Protein AF-A0AAD5BM39-F1 (afdb_monomer_lite)

InterPro domains:
  IPR010935 SMCs flexible hinge [PF06470] (110-222)
 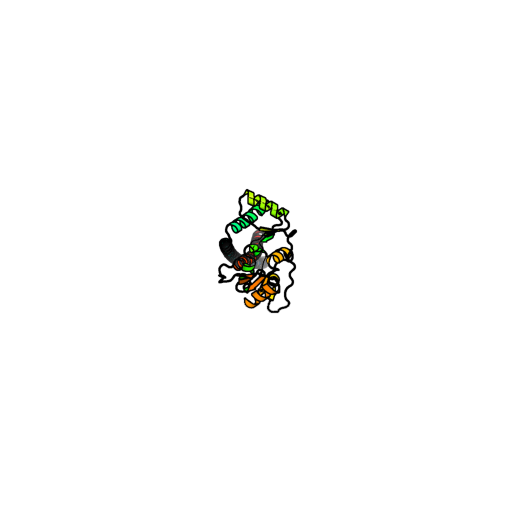 IPR010935 SMCs flexible hinge [SM00968] (110-222)
  IPR036277 SMCs flexible hinge superfamily [SSF75553] (64-262)

pLDDT: mean 92.66, std 7.41, range [40.31, 98.5]

Structure (mmCIF, N/CA/C/O backbone):
data_AF-A0AAD5BM39-F1
#
_entry.id   AF-A0AAD5BM39-F1
#
loop_
_atom_site.group_PDB
_atom_site.id
_atom_site.type_symbol
_atom_site.label_atom_id
_atom_site.label_alt_id
_atom_site.label_comp_id
_atom_site.label_asym_id
_atom_site.label_entity_id
_atom_site.label_seq_id
_atom_site.pdbx_PDB_ins_code
_atom_site.Cartn_x
_atom_site.Cartn_y
_atom_site.Cartn_z
_atom_site.occupancy
_atom_site.B_iso_or_equiv
_atom_site.auth_seq_id
_atom_site.auth_comp_id
_atom_site.auth_asym_id
_atom_site.auth_atom_id
_atom_site.pdbx_PDB_model_num
ATOM 1 N N . GLU A 1 1 ? -77.382 6.878 88.833 1.00 59.16 1 GLU A N 1
ATOM 2 C CA . GLU A 1 1 ? -77.527 6.269 87.490 1.00 59.16 1 GLU A CA 1
ATOM 3 C C . GLU A 1 1 ? -77.348 7.248 86.331 1.00 59.16 1 GLU A C 1
ATOM 5 O O . GLU A 1 1 ? -76.512 6.968 85.487 1.00 59.16 1 GLU A O 1
ATOM 10 N N . ASN A 1 2 ? -78.051 8.389 86.273 1.00 62.41 2 ASN A N 1
ATOM 11 C CA . ASN A 1 2 ? -77.965 9.295 85.107 1.00 62.41 2 ASN A CA 1
ATOM 12 C C . ASN A 1 2 ? -76.583 9.945 84.879 1.00 62.41 2 ASN A C 1
ATOM 14 O O . ASN A 1 2 ? -76.163 10.045 83.735 1.00 62.41 2 ASN A O 1
ATOM 18 N N . LEU A 1 3 ? -75.849 10.314 85.937 1.00 68.12 3 LEU A N 1
ATOM 19 C CA . LEU A 1 3 ? -74.481 10.857 85.825 1.00 68.12 3 LEU A CA 1
ATOM 20 C C . LEU A 1 3 ? -73.479 9.835 85.260 1.00 68.12 3 LEU A C 1
ATOM 22 O O . LEU A 1 3 ? -72.697 10.168 84.380 1.00 68.12 3 LEU A O 1
ATOM 26 N N . LEU A 1 4 ? -73.561 8.578 85.707 1.00 71.50 4 LEU A N 1
ATOM 27 C CA . LEU A 1 4 ? -72.700 7.491 85.223 1.00 71.50 4 LEU A CA 1
ATOM 28 C C . LEU A 1 4 ? -72.992 7.135 83.756 1.00 71.50 4 LEU A C 1
ATOM 30 O O . LEU A 1 4 ? -72.072 6.833 83.007 1.00 71.50 4 LEU A O 1
ATOM 34 N N . LYS A 1 5 ? -74.259 7.204 83.319 1.00 74.69 5 LYS A N 1
ATOM 35 C CA . LYS A 1 5 ? -74.630 7.007 81.905 1.00 74.69 5 LYS A CA 1
ATOM 36 C C . LYS A 1 5 ? -74.090 8.114 80.994 1.00 74.69 5 LYS A C 1
ATOM 38 O O . LYS A 1 5 ? -73.671 7.818 79.881 1.00 74.69 5 LYS A O 1
ATOM 43 N N . ASP A 1 6 ? -74.081 9.362 81.457 1.00 78.38 6 ASP A N 1
ATOM 44 C CA . ASP A 1 6 ? -73.560 10.498 80.682 1.00 78.38 6 ASP A CA 1
ATOM 45 C C . ASP A 1 6 ? -72.022 10.462 80.569 1.00 78.38 6 ASP A C 1
ATOM 47 O O . ASP A 1 6 ? -71.449 10.797 79.531 1.00 78.38 6 ASP A O 1
ATOM 51 N N . GLU A 1 7 ? -71.349 9.972 81.612 1.00 79.75 7 GLU A N 1
ATOM 52 C CA . GLU A 1 7 ? -69.897 9.762 81.648 1.00 79.75 7 GLU A CA 1
ATOM 53 C C . GLU A 1 7 ? -69.459 8.602 80.736 1.00 79.75 7 GLU A C 1
ATOM 55 O O . GLU A 1 7 ? -68.520 8.757 79.953 1.00 79.75 7 GLU A O 1
ATOM 60 N N . ILE A 1 8 ? -70.206 7.490 80.730 1.00 80.69 8 ILE A N 1
ATOM 61 C CA . ILE A 1 8 ? -70.033 6.398 79.754 1.00 80.69 8 ILE A CA 1
ATOM 62 C C . ILE A 1 8 ? -70.253 6.916 78.324 1.00 80.69 8 ILE A C 1
ATOM 64 O O . ILE A 1 8 ? -69.424 6.669 77.454 1.00 80.69 8 ILE A O 1
ATOM 68 N N . GLY A 1 9 ? -71.296 7.718 78.084 1.00 83.31 9 GLY A N 1
ATOM 69 C CA . GLY A 1 9 ? -71.559 8.305 76.765 1.00 83.31 9 GLY A CA 1
ATOM 70 C C . GLY A 1 9 ? -70.519 9.343 76.309 1.00 83.31 9 GLY A C 1
ATOM 71 O O . GLY A 1 9 ? -70.388 9.606 75.111 1.00 83.31 9 GLY A O 1
ATOM 72 N N . LYS A 1 10 ? -69.766 9.971 77.223 1.00 82.62 10 LYS A N 1
ATOM 73 C CA . LYS A 1 10 ? -68.572 10.765 76.873 1.00 82.62 10 LYS A CA 1
ATOM 74 C C . LYS A 1 10 ? -67.403 9.866 76.486 1.00 82.62 10 LYS A C 1
ATOM 76 O O . LYS A 1 10 ? -66.823 10.084 75.429 1.00 82.62 10 LYS A O 1
ATOM 81 N N . LEU A 1 11 ? -67.120 8.834 77.279 1.00 83.94 11 LEU A N 1
ATOM 82 C CA . LEU A 1 11 ? -66.051 7.876 76.988 1.00 83.94 11 LEU A CA 1
ATOM 83 C C . LEU A 1 11 ? -66.277 7.141 75.658 1.00 83.94 11 LEU A C 1
ATOM 85 O O . LEU A 1 11 ? -65.329 6.948 74.909 1.00 83.94 11 LEU A O 1
ATOM 89 N N . GLU A 1 12 ? -67.518 6.790 75.316 1.00 86.31 12 GLU A N 1
ATOM 90 C CA . GLU A 1 12 ? -67.865 6.190 74.019 1.00 86.31 12 GLU A CA 1
ATOM 91 C C . GLU A 1 12 ? -67.626 7.152 72.844 1.00 86.31 12 GLU A C 1
ATOM 93 O O . GLU A 1 12 ? -67.143 6.736 71.789 1.00 86.31 12 GLU A O 1
ATOM 98 N N . ARG A 1 13 ? -67.912 8.450 73.023 1.00 85.19 13 ARG A N 1
ATOM 99 C CA . ARG A 1 13 ? -67.626 9.487 72.017 1.00 85.19 13 ARG A CA 1
ATOM 100 C C . ARG A 1 13 ? -66.127 9.725 71.851 1.00 85.19 13 ARG A C 1
ATOM 102 O O . ARG A 1 13 ? -65.665 9.830 70.717 1.00 85.19 13 ARG A O 1
ATOM 109 N N . ASP A 1 14 ? -65.377 9.757 72.948 1.00 85.62 14 ASP A N 1
ATOM 110 C CA . ASP A 1 14 ? -63.919 9.896 72.924 1.00 85.62 14 ASP A CA 1
ATOM 111 C C . ASP A 1 14 ? -63.256 8.659 72.296 1.00 85.62 14 ASP A C 1
ATOM 113 O O . ASP A 1 14 ? -62.351 8.796 71.471 1.00 85.62 14 ASP A O 1
ATOM 117 N N . LEU A 1 15 ? -63.759 7.455 72.597 1.00 86.44 15 LEU A N 1
ATOM 118 C CA . LEU A 1 15 ? -63.321 6.203 71.976 1.00 86.44 15 LEU A CA 1
ATOM 119 C C . LEU A 1 15 ? -63.598 6.205 70.467 1.00 86.44 15 LEU A C 1
ATOM 121 O O . LEU A 1 15 ? -62.729 5.825 69.683 1.00 86.44 15 LEU A O 1
ATOM 125 N N . ALA A 1 16 ? -64.775 6.668 70.038 1.00 87.75 16 ALA A N 1
ATOM 126 C CA . ALA A 1 16 ? -65.108 6.806 68.622 1.00 87.75 16 ALA A CA 1
ATOM 127 C C . ALA A 1 16 ? -64.198 7.827 67.914 1.00 87.75 16 ALA A C 1
ATOM 129 O O . ALA A 1 16 ? -63.689 7.541 66.830 1.00 87.75 16 ALA A O 1
ATOM 130 N N . ALA A 1 17 ? -63.925 8.975 68.544 1.00 87.06 17 ALA A N 1
ATOM 131 C CA . ALA A 1 17 ? -63.019 9.992 68.010 1.00 87.06 17 ALA A CA 1
ATOM 132 C C . ALA A 1 17 ? -61.569 9.487 67.902 1.00 87.06 17 ALA A C 1
ATOM 134 O O . ALA A 1 17 ? -60.906 9.718 66.890 1.00 87.06 17 ALA A O 1
ATOM 135 N N . GLN A 1 18 ? -61.080 8.752 68.909 1.00 86.44 18 GLN A N 1
ATOM 136 C CA . GLN A 1 18 ? -59.765 8.108 68.862 1.00 86.44 18 GLN A CA 1
ATOM 137 C C . GLN A 1 18 ? -59.699 7.013 67.791 1.00 86.44 18 GLN A C 1
ATOM 139 O O . GLN A 1 18 ? -58.705 6.935 67.073 1.00 86.44 18 GLN A O 1
ATOM 144 N N . THR A 1 19 ? -60.753 6.209 67.633 1.00 89.25 19 THR A N 1
ATOM 145 C CA . THR A 1 19 ? -60.818 5.157 66.603 1.00 89.25 19 THR A CA 1
ATOM 146 C C . THR A 1 19 ? -60.772 5.752 65.193 1.00 89.25 19 THR A C 1
ATOM 148 O O . THR A 1 19 ? -60.081 5.227 64.321 1.00 89.25 19 THR A O 1
ATOM 151 N N . GLU A 1 20 ? -61.450 6.879 64.968 1.00 88.62 20 GLU A N 1
ATOM 152 C CA . GLU A 1 20 ? -61.395 7.589 63.688 1.00 88.62 20 GLU A CA 1
ATOM 153 C C . GLU A 1 20 ? -60.008 8.201 63.435 1.00 88.62 20 GLU A C 1
ATOM 155 O O . GLU A 1 20 ? -59.464 8.086 62.337 1.00 88.62 20 GLU A O 1
ATOM 160 N N . HIS A 1 21 ? -59.369 8.762 64.469 1.00 87.44 21 HIS A N 1
ATOM 161 C CA . HIS A 1 21 ? -57.982 9.228 64.384 1.00 87.44 21 HIS A CA 1
ATOM 162 C C . HIS A 1 21 ? -56.998 8.107 64.023 1.00 87.44 21 HIS A C 1
ATOM 164 O O . HIS A 1 21 ? -56.092 8.335 63.219 1.00 87.44 21 HIS A O 1
ATOM 170 N N . VAL A 1 22 ? -57.168 6.907 64.591 1.00 90.06 22 VAL A N 1
ATOM 171 C CA . VAL A 1 22 ? -56.354 5.729 64.251 1.00 90.06 22 VAL A CA 1
ATOM 172 C C . VAL A 1 22 ? -56.547 5.354 62.782 1.00 90.06 22 VAL A C 1
ATOM 174 O O . VAL A 1 22 ? -55.552 5.233 62.074 1.00 90.06 22 VAL A O 1
ATOM 177 N N . LYS A 1 23 ? -57.789 5.292 62.281 1.00 92.31 23 LYS A N 1
ATOM 178 C CA . LYS A 1 23 ? -58.065 5.002 60.860 1.00 92.31 23 LYS A CA 1
ATOM 179 C C . LYS A 1 23 ? -57.425 6.004 59.899 1.00 92.31 23 LYS A C 1
ATOM 181 O O . LYS A 1 23 ? -56.869 5.605 58.878 1.00 92.31 23 LYS A O 1
ATOM 186 N N . VAL A 1 24 ? -57.487 7.302 60.210 1.00 92.38 24 VAL A N 1
ATOM 187 C CA . VAL A 1 24 ? -56.847 8.341 59.383 1.00 92.38 24 VAL A CA 1
ATOM 188 C C . VAL A 1 24 ? -55.331 8.138 59.349 1.00 92.38 24 VAL A C 1
ATOM 190 O O . VAL A 1 24 ? -54.731 8.179 58.276 1.00 92.38 24 VAL A O 1
ATOM 193 N N . ARG A 1 25 ? -54.706 7.854 60.500 1.00 90.06 25 ARG A N 1
ATOM 194 C CA . ARG A 1 25 ? -53.265 7.564 60.571 1.00 90.06 25 ARG A CA 1
ATOM 195 C C . ARG A 1 25 ? -52.887 6.273 59.842 1.00 90.06 25 ARG A C 1
ATOM 197 O O . ARG A 1 25 ? -51.858 6.253 59.177 1.00 90.06 25 ARG A O 1
ATOM 204 N N . GLU A 1 26 ? -53.704 5.225 59.911 1.00 91.50 26 GLU A N 1
ATOM 205 C CA . GLU A 1 26 ? -53.499 3.981 59.150 1.00 91.50 26 GLU A CA 1
ATOM 206 C C . GLU A 1 26 ? -53.540 4.230 57.632 1.00 91.50 26 GLU A C 1
ATOM 208 O O . GLU A 1 26 ? -52.682 3.739 56.891 1.00 91.50 26 GLU A O 1
ATOM 213 N N . ALA A 1 27 ? -54.486 5.049 57.160 1.00 91.56 27 ALA A N 1
ATOM 214 C CA . ALA A 1 27 ? -54.564 5.450 55.756 1.00 91.56 27 ALA A CA 1
ATOM 215 C C . ALA A 1 27 ? -53.345 6.288 55.317 1.00 91.56 27 ALA A C 1
ATOM 217 O O . ALA A 1 27 ? -52.803 6.060 54.233 1.00 91.56 27 ALA A O 1
ATOM 218 N N . GLU A 1 28 ? -52.869 7.211 56.161 1.00 92.38 28 GLU A N 1
ATOM 219 C CA . GLU A 1 28 ? -51.640 7.983 55.918 1.00 92.38 28 GLU A CA 1
ATOM 220 C C . GLU A 1 28 ? -50.394 7.087 55.852 1.00 92.38 28 GLU A C 1
ATOM 222 O O . GLU A 1 28 ? -49.574 7.248 54.946 1.00 92.38 28 GLU A O 1
ATOM 227 N N . ILE A 1 29 ? -50.259 6.118 56.767 1.00 92.69 29 ILE A N 1
ATOM 228 C CA . ILE A 1 29 ? -49.163 5.135 56.758 1.00 92.69 29 ILE A CA 1
ATOM 229 C C . ILE A 1 29 ? -49.185 4.337 55.452 1.00 92.69 29 ILE A C 1
ATOM 231 O O . ILE A 1 29 ? -48.160 4.245 54.781 1.00 92.69 29 ILE A O 1
ATOM 235 N N . THR A 1 30 ? -50.356 3.850 55.035 1.00 93.56 30 THR A N 1
ATOM 236 C CA . THR A 1 30 ? -50.509 3.091 53.783 1.00 93.56 30 THR A CA 1
ATOM 237 C C . THR A 1 30 ? -50.104 3.929 52.561 1.00 93.56 30 THR A C 1
ATOM 239 O O . THR A 1 30 ? -49.428 3.443 51.649 1.00 93.56 30 THR A O 1
ATOM 242 N N . ALA A 1 31 ? -50.469 5.216 52.536 1.00 92.50 31 ALA A N 1
ATOM 243 C CA . ALA A 1 31 ? -50.081 6.129 51.463 1.00 92.50 31 ALA A CA 1
ATOM 244 C C . ALA A 1 31 ? -48.562 6.392 51.435 1.00 92.50 31 ALA A C 1
ATOM 246 O O . ALA A 1 31 ? -47.949 6.378 50.362 1.00 92.50 31 ALA A O 1
ATOM 247 N N . LEU A 1 32 ? -47.937 6.587 52.601 1.00 92.31 32 LEU A N 1
ATOM 248 C CA . LEU A 1 32 ? -46.486 6.756 52.729 1.00 92.31 32 LEU A CA 1
ATOM 249 C C . LEU A 1 32 ? -45.726 5.485 52.326 1.00 92.31 32 LEU A C 1
ATOM 251 O O . LEU A 1 32 ? -44.710 5.571 51.636 1.00 92.31 32 LEU A O 1
ATOM 255 N N . GLU A 1 33 ? -46.223 4.301 52.683 1.00 93.31 33 GLU A N 1
ATOM 256 C CA . GLU A 1 33 ? -45.646 3.018 52.267 1.00 93.31 33 GLU A CA 1
ATOM 257 C C . GLU A 1 33 ? -45.677 2.844 50.743 1.00 93.31 33 GLU A C 1
ATOM 259 O O . GLU A 1 33 ? -44.676 2.432 50.143 1.00 93.31 33 GLU A O 1
ATOM 264 N N . ALA A 1 34 ? -46.780 3.231 50.092 1.00 92.12 34 ALA A N 1
ATOM 265 C CA . ALA A 1 34 ? -46.885 3.229 48.635 1.00 92.12 34 ALA A CA 1
ATOM 266 C C . ALA A 1 34 ? -45.873 4.191 47.983 1.00 92.12 34 ALA A C 1
ATOM 268 O O . ALA A 1 34 ? -45.212 3.825 47.005 1.00 92.12 34 ALA A O 1
ATOM 269 N N . GLN A 1 35 ? -45.684 5.389 48.549 1.00 93.12 35 GLN A N 1
ATOM 270 C CA . GLN A 1 35 ? -44.665 6.335 48.082 1.00 93.12 35 GLN A CA 1
ATOM 271 C C . GLN A 1 35 ? -43.244 5.782 48.257 1.00 93.12 35 GLN A C 1
ATOM 273 O O . GLN A 1 35 ? -42.457 5.813 47.310 1.00 93.12 35 GLN A O 1
ATOM 278 N N . ILE A 1 36 ? -42.915 5.221 49.426 1.00 92.88 36 ILE A N 1
ATOM 279 C CA . ILE A 1 36 ? -41.610 4.594 49.697 1.00 92.88 36 ILE A CA 1
ATOM 280 C C . ILE A 1 36 ? -41.345 3.455 48.708 1.00 92.88 36 ILE A C 1
ATOM 282 O O . ILE A 1 36 ? -40.235 3.341 48.180 1.00 92.88 36 ILE A O 1
ATOM 286 N N . SER A 1 37 ? -42.353 2.628 48.423 1.00 93.50 37 SER A N 1
ATOM 287 C CA . SER A 1 37 ? -42.267 1.567 47.416 1.00 93.50 37 SER A CA 1
ATOM 288 C C . SER A 1 37 ? -41.973 2.132 46.020 1.00 93.50 37 SER A C 1
ATOM 290 O O . SER A 1 37 ? -41.038 1.682 45.352 1.00 93.50 37 SER A O 1
ATOM 292 N N . GLY A 1 38 ? -42.684 3.191 45.614 1.00 92.44 38 GLY A N 1
ATOM 293 C CA . GLY A 1 38 ? -42.442 3.902 44.357 1.00 92.44 38 GLY A CA 1
ATOM 294 C C . GLY A 1 38 ? -41.014 4.445 44.236 1.00 92.44 38 GLY A C 1
ATOM 295 O O . GLY A 1 38 ? -40.329 4.176 43.244 1.00 92.44 38 GLY A O 1
ATOM 296 N N . TYR A 1 39 ? -40.520 5.135 45.268 1.00 92.50 39 TYR A N 1
ATOM 297 C CA . TYR A 1 39 ? -39.144 5.641 45.305 1.00 92.50 39 TYR A CA 1
ATOM 298 C C . TYR A 1 39 ? -38.104 4.514 45.261 1.00 92.50 39 TYR A C 1
ATOM 300 O O . TYR A 1 39 ? -37.113 4.628 44.538 1.00 92.50 39 TYR A O 1
ATOM 308 N N . ARG A 1 40 ? -38.335 3.396 45.966 1.00 93.88 40 ARG A N 1
ATOM 309 C CA . ARG A 1 40 ? -37.456 2.213 45.921 1.00 93.88 40 ARG A CA 1
ATOM 310 C C . ARG A 1 40 ? -37.383 1.603 44.521 1.00 93.88 40 ARG A C 1
ATOM 312 O O . ARG A 1 40 ? -36.289 1.265 44.070 1.00 93.88 40 ARG A O 1
ATOM 319 N N . MET A 1 41 ? -38.508 1.490 43.813 1.00 92.19 41 MET A N 1
ATOM 320 C CA . MET A 1 41 ? -38.519 1.006 42.426 1.00 92.19 41 MET A CA 1
ATOM 321 C C . MET A 1 41 ? -37.760 1.949 41.488 1.00 92.19 41 MET A C 1
ATOM 323 O O . MET A 1 41 ? -36.940 1.490 40.692 1.00 92.19 41 MET A O 1
ATOM 327 N N . GLY A 1 42 ? -37.985 3.263 41.608 1.00 91.94 42 GLY A N 1
ATOM 328 C CA . GLY A 1 42 ? -37.255 4.272 40.838 1.00 91.94 42 GLY A CA 1
ATOM 329 C C . GLY A 1 42 ? -35.746 4.183 41.069 1.00 91.94 42 GLY A C 1
ATOM 330 O O . GLY A 1 42 ? -34.976 4.093 40.112 1.00 91.94 42 GLY A O 1
ATOM 331 N N . PHE A 1 43 ? -35.325 4.106 42.333 1.00 91.62 43 PHE A N 1
ATOM 332 C CA . PHE A 1 43 ? -33.924 3.938 42.715 1.00 91.62 43 PHE A CA 1
ATOM 333 C C . PHE A 1 43 ? -33.309 2.663 42.124 1.00 91.62 43 PHE A C 1
ATOM 335 O O . PHE A 1 43 ? -32.244 2.722 41.510 1.00 91.62 43 PHE A O 1
ATOM 342 N N . ASN A 1 44 ? -33.992 1.520 42.240 1.00 92.69 44 ASN A N 1
ATOM 343 C CA . ASN A 1 44 ? -33.515 0.256 41.677 1.00 92.69 44 ASN A CA 1
ATOM 344 C C . ASN A 1 44 ? -33.383 0.315 40.148 1.00 92.69 44 ASN A C 1
ATOM 346 O O . ASN A 1 44 ? -32.415 -0.213 39.602 1.00 92.69 44 ASN A O 1
ATOM 350 N N . ARG A 1 45 ? -34.294 1.011 39.456 1.00 92.00 45 ARG A N 1
ATOM 351 C CA . ARG A 1 45 ? -34.208 1.234 38.005 1.00 92.00 45 ARG A CA 1
ATOM 352 C C . ARG A 1 45 ? -32.989 2.077 37.626 1.00 92.00 45 ARG A C 1
ATOM 354 O O . ARG A 1 45 ? -32.259 1.711 36.708 1.00 92.00 45 ARG A O 1
ATOM 361 N N . HIS A 1 46 ? -32.739 3.177 38.339 1.00 89.94 46 HIS A N 1
ATOM 362 C CA . HIS A 1 46 ? -31.553 4.010 38.106 1.00 89.94 46 HIS A CA 1
ATOM 363 C C . HIS A 1 46 ? -30.253 3.260 38.425 1.00 89.94 46 HIS A C 1
ATOM 365 O O . HIS A 1 46 ? -29.290 3.361 37.666 1.00 89.94 46 HIS A O 1
ATOM 371 N N . LYS A 1 47 ? -30.239 2.448 39.491 1.00 92.44 47 LYS A N 1
ATOM 372 C CA . LYS A 1 47 ? -29.110 1.580 39.847 1.00 92.44 47 LYS A CA 1
ATOM 373 C C . LYS A 1 47 ? -28.802 0.571 38.737 1.00 92.44 47 LYS A C 1
ATOM 375 O O . LYS A 1 47 ? -27.661 0.503 38.295 1.00 92.44 47 LYS A O 1
ATOM 380 N N . ALA A 1 48 ? -29.815 -0.142 38.242 1.00 92.56 48 ALA A N 1
ATOM 381 C CA . ALA A 1 48 ? -29.650 -1.092 37.144 1.00 92.56 48 ALA A CA 1
ATOM 382 C C . ALA A 1 48 ? -29.131 -0.407 35.870 1.00 92.56 48 ALA A C 1
ATOM 384 O O . ALA A 1 48 ? -28.210 -0.913 35.231 1.00 92.56 48 ALA A O 1
ATOM 385 N N . LYS A 1 49 ? -29.656 0.783 35.532 1.00 90.06 49 LYS A N 1
ATOM 386 C CA . LYS A 1 49 ? -29.193 1.520 34.349 1.00 90.06 49 LYS A CA 1
ATOM 387 C C . LYS A 1 49 ? -27.743 1.989 34.475 1.00 90.06 49 LYS A C 1
ATOM 389 O O . LYS A 1 49 ? -26.996 1.943 33.501 1.00 90.06 49 LYS A O 1
ATOM 394 N N . ARG A 1 50 ? -27.338 2.433 35.667 1.00 89.81 50 ARG A N 1
ATOM 395 C CA . ARG A 1 50 ? -25.945 2.789 35.961 1.00 89.81 50 ARG A CA 1
ATOM 396 C C . ARG A 1 50 ? -25.023 1.587 35.772 1.00 89.81 50 ARG A C 1
ATOM 398 O O . ARG A 1 50 ? -23.975 1.748 35.157 1.00 89.81 50 ARG A O 1
ATOM 405 N N . ASP A 1 51 ? -25.402 0.423 36.291 1.00 91.62 51 ASP A N 1
ATOM 406 C CA . ASP A 1 51 ? -24.578 -0.788 36.212 1.00 91.62 51 ASP A CA 1
ATOM 407 C C . ASP A 1 51 ? -24.422 -1.250 34.750 1.00 91.62 51 ASP A C 1
ATOM 409 O O . ASP A 1 51 ? -23.304 -1.476 34.295 1.00 91.62 51 ASP A O 1
ATOM 413 N N . GLU A 1 52 ? -25.501 -1.221 33.960 1.00 92.00 52 GLU A N 1
ATOM 414 C CA . GLU A 1 52 ? -25.466 -1.492 32.513 1.00 92.00 52 GLU A CA 1
ATOM 415 C C . GLU A 1 52 ? -24.524 -0.533 31.758 1.00 92.00 52 GLU A C 1
ATOM 417 O O . GLU A 1 52 ? -23.686 -0.959 30.960 1.00 92.00 52 GLU A O 1
ATOM 422 N N . LEU A 1 53 ? -24.630 0.778 32.014 1.00 90.25 53 LEU A N 1
ATOM 423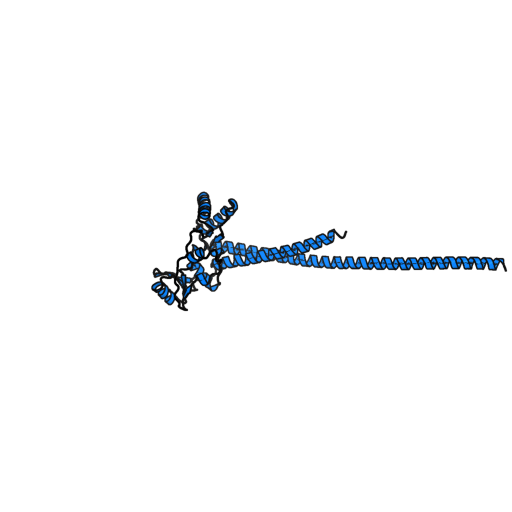 C CA . LEU A 1 53 ? -23.757 1.778 31.390 1.00 90.25 53 LEU A CA 1
ATOM 424 C C . LEU A 1 53 ? -22.298 1.617 31.829 1.00 90.25 53 LEU A C 1
ATOM 426 O O . LEU A 1 53 ? -21.386 1.835 31.030 1.00 90.25 53 LEU A O 1
ATOM 430 N N . HIS A 1 54 ? -22.071 1.230 33.084 1.00 90.81 54 HIS A N 1
ATOM 431 C CA . HIS A 1 54 ? -20.742 0.973 33.618 1.00 90.81 54 HIS A CA 1
ATOM 432 C C . HIS A 1 54 ? -20.083 -0.228 32.927 1.00 90.81 54 HIS A C 1
ATOM 434 O O . HIS A 1 54 ? -18.923 -0.136 32.515 1.00 90.81 54 HIS A O 1
ATOM 440 N N . ASP A 1 55 ? -20.825 -1.319 32.747 1.00 92.69 55 ASP A N 1
ATOM 441 C CA . ASP A 1 55 ? -20.344 -2.517 32.060 1.00 92.69 55 ASP A CA 1
ATOM 442 C C . ASP A 1 55 ? -20.096 -2.249 30.575 1.00 92.69 55 ASP A C 1
ATOM 444 O O . ASP A 1 55 ? -19.032 -2.599 30.055 1.00 92.69 55 ASP A O 1
ATOM 448 N N . LYS A 1 56 ? -21.006 -1.522 29.907 1.00 92.38 56 LYS A N 1
ATOM 449 C CA . LYS A 1 56 ? -20.805 -1.100 28.514 1.00 92.38 56 LYS A CA 1
ATOM 450 C C . LYS A 1 56 ? -19.549 -0.238 28.369 1.00 92.38 56 LYS A C 1
ATOM 452 O O . LYS A 1 56 ? -18.733 -0.485 27.482 1.00 92.38 56 LYS A O 1
ATOM 457 N N . ARG A 1 57 ? -19.347 0.736 29.264 1.00 92.38 57 ARG A N 1
ATOM 458 C CA . ARG A 1 57 ? -18.141 1.578 29.285 1.00 92.38 57 ARG A CA 1
ATOM 459 C C . ARG A 1 57 ? -16.875 0.740 29.450 1.00 92.38 57 ARG A C 1
ATOM 461 O O . ARG A 1 57 ? -15.905 0.967 28.737 1.00 92.38 57 ARG A O 1
ATOM 468 N N . LYS A 1 58 ? -16.881 -0.225 30.374 1.00 94.25 58 LYS A N 1
ATOM 469 C CA . LYS A 1 58 ? -15.734 -1.111 30.610 1.00 94.25 58 LYS A CA 1
ATOM 470 C C . LYS A 1 58 ? -15.402 -1.943 29.369 1.00 94.25 58 LYS A C 1
ATOM 472 O O . L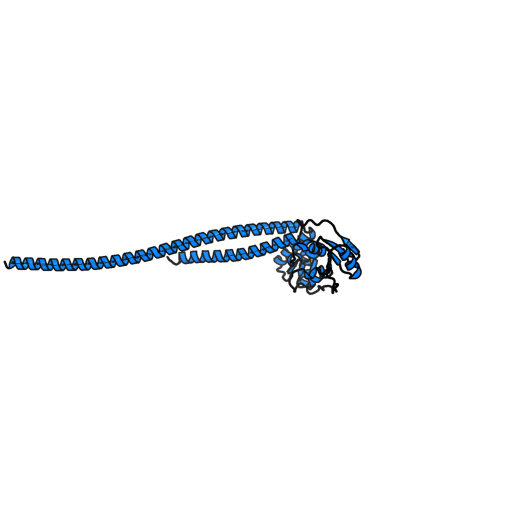YS A 1 58 ? -14.231 -2.044 29.018 1.00 94.25 58 LYS A O 1
ATOM 477 N N . SER A 1 59 ? -16.415 -2.493 28.699 1.00 94.38 59 SER A N 1
ATOM 478 C CA . SER A 1 59 ? -16.232 -3.250 27.456 1.00 94.38 59 SER A CA 1
ATOM 479 C C . SER A 1 59 ? -15.630 -2.385 26.350 1.00 94.38 59 SER A C 1
ATOM 481 O O . SER A 1 59 ? -14.636 -2.775 25.748 1.00 94.38 59 SER A O 1
ATOM 483 N N . LEU A 1 60 ? -16.193 -1.195 26.115 1.00 94.25 60 LEU A N 1
ATOM 484 C CA . LEU A 1 60 ? -15.710 -0.279 25.080 1.00 94.25 60 LEU A CA 1
ATOM 485 C C . LEU A 1 60 ? -14.273 0.185 25.3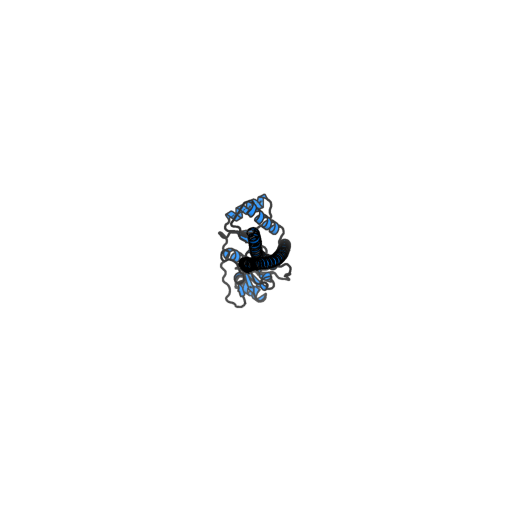40 1.00 94.25 60 LEU A C 1
ATOM 487 O O . LEU A 1 60 ? -13.500 0.307 24.399 1.00 94.25 60 LEU A O 1
ATOM 491 N N . TRP A 1 61 ? -13.896 0.405 26.601 1.00 93.75 61 TRP A N 1
ATOM 492 C CA . TRP A 1 61 ? -12.522 0.767 26.956 1.00 93.75 61 TRP A CA 1
ATOM 493 C C . TRP A 1 61 ? -11.530 -0.376 26.689 1.00 93.75 61 TRP A C 1
ATOM 495 O O . TRP A 1 61 ? -10.413 -0.135 26.235 1.00 93.75 61 TRP A O 1
ATOM 505 N N . GLY A 1 62 ? -11.955 -1.628 26.905 1.00 95.31 62 GLY A N 1
ATOM 506 C CA . GLY A 1 62 ? -11.193 -2.812 26.499 1.00 95.31 62 GLY A CA 1
ATOM 507 C C . GLY A 1 62 ? -10.964 -2.850 24.987 1.00 95.31 62 GLY A C 1
ATOM 508 O O . GLY A 1 62 ? -9.820 -2.906 24.542 1.00 95.31 62 GLY A O 1
ATOM 509 N N . THR A 1 63 ? -12.035 -2.705 24.202 1.00 95.19 63 THR A N 1
ATOM 510 C CA . THR A 1 63 ? -11.958 -2.651 22.733 1.00 95.19 63 THR A CA 1
ATOM 511 C C . THR A 1 63 ? -11.099 -1.484 22.240 1.00 95.19 63 THR A C 1
ATOM 513 O O . THR A 1 63 ? -10.296 -1.654 21.326 1.00 95.19 63 THR A O 1
ATOM 516 N N . GLU A 1 64 ? -11.206 -0.303 22.857 1.00 95.19 64 GLU A N 1
ATOM 517 C CA . GLU A 1 64 ? -10.361 0.852 22.536 1.00 95.19 64 GLU A CA 1
ATOM 518 C C . GLU A 1 64 ? -8.873 0.523 22.738 1.00 95.19 64 GLU A C 1
ATOM 520 O O . GLU A 1 64 ? -8.036 0.843 21.890 1.00 95.19 64 GLU A O 1
ATOM 525 N N . SER A 1 65 ? -8.529 -0.126 23.852 1.00 96.38 65 SER A N 1
ATOM 526 C CA . SER A 1 65 ? -7.152 -0.517 24.157 1.00 96.38 65 SER A CA 1
ATOM 527 C C . SER A 1 65 ? -6.611 -1.540 23.151 1.00 96.38 65 SER A C 1
ATOM 529 O O . SER A 1 65 ? -5.497 -1.369 22.651 1.00 96.38 65 SER A O 1
ATOM 531 N N . GLU A 1 66 ? -7.411 -2.547 22.799 1.00 96.50 66 GLU A N 1
ATOM 532 C CA . GLU A 1 66 ? -7.062 -3.570 21.806 1.00 96.50 66 GLU A CA 1
ATOM 533 C C . GLU A 1 66 ? -6.847 -2.971 20.410 1.00 96.50 66 GLU A C 1
ATOM 535 O O . GLU A 1 66 ? -5.836 -3.250 19.761 1.00 96.50 66 GLU A O 1
ATOM 540 N N . LEU A 1 67 ? -7.756 -2.099 19.962 1.00 96.56 67 LEU A N 1
ATOM 541 C CA . LEU A 1 67 ? -7.637 -1.418 18.672 1.00 96.56 67 LEU A CA 1
ATOM 542 C C . LEU A 1 67 ? -6.391 -0.533 18.612 1.00 96.56 67 LEU A C 1
ATOM 544 O O . LEU A 1 67 ? -5.671 -0.575 17.615 1.00 96.56 67 LEU A O 1
ATOM 548 N N . ASN A 1 68 ? -6.095 0.224 19.674 1.00 96.69 68 ASN A N 1
ATOM 549 C CA . ASN A 1 68 ? -4.873 1.030 19.734 1.00 96.69 68 ASN A CA 1
ATOM 550 C C . ASN A 1 68 ? -3.613 0.159 19.661 1.00 96.69 68 ASN A C 1
ATOM 552 O O . ASN A 1 68 ? -2.702 0.474 18.897 1.00 96.69 68 ASN A O 1
ATOM 556 N N . ALA A 1 69 ? -3.559 -0.945 20.413 1.00 97.44 69 ALA A N 1
ATOM 557 C CA . ALA A 1 69 ? -2.415 -1.855 20.383 1.00 97.44 69 ALA A CA 1
ATOM 558 C C . ALA A 1 69 ? -2.190 -2.443 18.979 1.00 97.44 69 ALA A C 1
ATOM 560 O O . ALA A 1 69 ? -1.056 -2.513 18.501 1.00 97.44 69 ALA A O 1
ATOM 561 N N . GLU A 1 70 ? -3.270 -2.813 18.293 1.00 96.81 70 GLU A N 1
ATOM 562 C CA . GLU A 1 70 ? -3.212 -3.355 16.939 1.00 96.81 70 GLU A CA 1
ATOM 563 C C . GLU A 1 70 ? -2.801 -2.302 15.897 1.00 96.81 70 GLU A C 1
ATOM 565 O O . GLU A 1 70 ? -1.992 -2.592 15.015 1.00 96.81 70 GLU A O 1
ATOM 570 N N . ILE A 1 71 ? -3.298 -1.066 16.010 1.00 97.44 71 ILE A N 1
ATOM 571 C CA . ILE A 1 71 ? -2.882 0.051 15.148 1.00 97.44 71 ILE A CA 1
ATOM 572 C C . ILE A 1 71 ? -1.380 0.310 15.296 1.00 97.44 71 ILE A C 1
ATOM 574 O O . ILE A 1 71 ? -0.678 0.424 14.290 1.00 97.44 71 ILE A O 1
ATOM 578 N N . GLU A 1 72 ? -0.862 0.363 16.524 1.00 97.44 72 GLU A N 1
ATOM 579 C CA . GLU A 1 72 ? 0.568 0.585 16.762 1.00 97.44 72 GLU A CA 1
ATOM 580 C C . GLU A 1 72 ? 1.428 -0.577 16.243 1.00 97.44 72 GLU A C 1
ATOM 582 O O . GLU A 1 72 ? 2.489 -0.349 15.651 1.00 97.44 72 GLU A O 1
ATOM 587 N N . ARG A 1 73 ? 0.945 -1.822 16.358 1.00 97.75 73 ARG A N 1
ATOM 588 C CA . ARG A 1 73 ? 1.594 -2.993 15.748 1.00 97.75 73 ARG A CA 1
ATOM 589 C C . ARG A 1 73 ? 1.687 -2.856 14.228 1.00 97.75 73 ARG A C 1
ATOM 591 O O . ARG A 1 73 ? 2.772 -3.011 13.665 1.00 97.75 73 ARG A O 1
ATOM 598 N N . LEU A 1 74 ? 0.577 -2.530 13.565 1.00 97.62 74 LEU A N 1
ATOM 599 C CA . LEU A 1 74 ? 0.537 -2.359 12.110 1.00 97.62 74 LEU A CA 1
ATOM 600 C C . LEU A 1 74 ? 1.418 -1.189 11.651 1.00 97.62 74 LEU A C 1
ATOM 602 O O . LEU A 1 74 ? 2.150 -1.328 10.669 1.00 97.62 74 LEU A O 1
ATOM 606 N N . LYS A 1 75 ? 1.419 -0.062 12.378 1.00 97.56 75 LYS A N 1
ATOM 607 C CA . LYS A 1 75 ? 2.308 1.082 12.106 1.00 97.56 75 LYS A CA 1
ATOM 608 C C . LYS A 1 75 ? 3.779 0.682 12.187 1.00 97.56 75 LYS A C 1
ATOM 610 O O . LYS A 1 75 ? 4.562 1.039 11.306 1.00 97.56 75 LYS A O 1
ATOM 615 N N . ALA A 1 76 ? 4.163 -0.101 13.194 1.00 97.56 76 ALA A N 1
ATOM 616 C CA . ALA A 1 76 ? 5.528 -0.607 13.314 1.00 97.56 76 ALA A CA 1
ATOM 617 C C . ALA A 1 76 ? 5.917 -1.523 12.137 1.00 97.56 76 ALA A C 1
ATOM 619 O O . ALA A 1 76 ? 7.042 -1.441 11.632 1.00 97.56 76 ALA A O 1
ATOM 620 N N . GLU A 1 77 ? 4.995 -2.366 11.663 1.00 96.62 77 GLU A N 1
ATOM 621 C CA . GLU A 1 77 ? 5.207 -3.208 10.481 1.00 96.62 77 GLU A CA 1
ATOM 622 C C . GLU A 1 77 ? 5.359 -2.388 9.192 1.00 96.62 77 GLU A C 1
ATOM 624 O O . GLU A 1 77 ? 6.260 -2.681 8.401 1.00 96.62 77 GLU A O 1
ATOM 629 N N . VAL A 1 78 ? 4.555 -1.332 9.004 1.00 97.06 78 VAL A N 1
ATOM 630 C CA . VAL A 1 78 ? 4.693 -0.395 7.873 1.00 97.06 78 VAL A CA 1
ATOM 631 C C . VAL A 1 78 ? 6.076 0.246 7.881 1.00 97.06 78 VAL A C 1
ATOM 633 O O . VAL A 1 78 ? 6.809 0.118 6.903 1.00 97.06 78 VAL A O 1
ATOM 636 N N . VAL A 1 79 ? 6.493 0.832 9.008 1.00 96.50 79 VAL A N 1
ATOM 637 C CA . VAL A 1 79 ? 7.814 1.474 9.135 1.00 96.50 79 VAL A CA 1
ATOM 638 C C . VAL A 1 79 ? 8.949 0.483 8.851 1.00 96.50 79 VAL A C 1
ATOM 640 O O . VAL A 1 79 ? 9.966 0.832 8.245 1.00 96.50 79 VAL A O 1
ATOM 643 N N . LYS A 1 80 ? 8.805 -0.777 9.278 1.00 95.94 80 LYS A N 1
ATOM 644 C CA . LYS A 1 80 ? 9.781 -1.835 8.989 1.00 95.94 80 LYS A CA 1
ATOM 645 C C . LYS A 1 80 ? 9.839 -2.158 7.493 1.00 95.94 80 LYS A C 1
ATOM 647 O O . LYS A 1 80 ? 10.939 -2.295 6.953 1.00 95.94 80 LYS A O 1
ATOM 652 N N . ALA A 1 81 ? 8.688 -2.282 6.834 1.00 95.44 81 ALA A N 1
ATOM 653 C CA . ALA A 1 81 ? 8.602 -2.568 5.406 1.00 95.44 81 ALA A CA 1
ATOM 654 C C . ALA A 1 81 ? 9.125 -1.399 4.551 1.00 95.44 81 ALA A C 1
ATOM 656 O O . ALA A 1 81 ? 9.890 -1.635 3.617 1.00 95.44 81 ALA A O 1
ATOM 657 N N . GLU A 1 82 ? 8.817 -0.152 4.920 1.00 93.94 82 GLU A N 1
ATOM 658 C CA . GLU A 1 82 ? 9.352 1.063 4.286 1.00 93.94 82 GLU A CA 1
ATOM 659 C C . GLU A 1 82 ? 10.876 1.112 4.375 1.00 93.94 82 GLU A C 1
ATOM 661 O O . GLU A 1 82 ? 11.557 1.267 3.362 1.00 93.94 82 GLU A O 1
ATOM 666 N N . LYS A 1 83 ? 11.439 0.878 5.570 1.00 93.69 83 LYS A N 1
ATOM 667 C CA . LYS A 1 83 ? 12.896 0.802 5.744 1.00 93.69 83 LYS A CA 1
ATOM 668 C C . LYS A 1 83 ? 13.506 -0.291 4.874 1.00 93.69 83 LYS A C 1
ATOM 670 O O . LYS A 1 83 ? 14.545 -0.063 4.259 1.00 93.69 83 LYS A O 1
ATOM 675 N N . ALA A 1 84 ? 12.902 -1.475 4.809 1.00 93.75 84 ALA A N 1
ATOM 676 C CA . ALA A 1 84 ? 13.405 -2.553 3.961 1.00 93.75 84 ALA A CA 1
ATOM 677 C C . ALA A 1 84 ? 13.362 -2.177 2.467 1.00 93.75 84 ALA A C 1
ATOM 679 O O . ALA A 1 84 ? 14.321 -2.453 1.741 1.00 93.75 84 ALA A O 1
ATOM 680 N N . LEU A 1 85 ? 12.300 -1.497 2.022 1.00 92.81 85 LEU A N 1
ATOM 681 C CA . LEU A 1 85 ? 12.153 -1.025 0.645 1.00 92.81 85 LEU A CA 1
ATOM 682 C C . LEU A 1 85 ? 13.211 0.036 0.308 1.00 92.81 85 LEU A C 1
ATOM 684 O O . LEU A 1 85 ? 13.857 -0.038 -0.740 1.00 92.81 85 LEU A O 1
ATOM 688 N N . ASP A 1 86 ? 13.467 0.961 1.228 1.00 91.06 86 ASP A N 1
ATOM 689 C CA . ASP A 1 86 ? 14.515 1.976 1.115 1.00 91.06 86 ASP A CA 1
ATOM 690 C C . ASP A 1 86 ? 15.919 1.364 0.992 1.00 91.06 86 ASP A C 1
ATOM 692 O O . ASP A 1 86 ? 16.754 1.853 0.226 1.00 91.06 86 ASP A O 1
ATOM 696 N N . HIS A 1 87 ? 16.200 0.277 1.716 1.00 90.69 87 HIS A N 1
ATOM 697 C CA . HIS A 1 87 ? 17.472 -0.448 1.600 1.00 90.69 87 HIS A CA 1
ATOM 698 C C . HIS A 1 87 ? 17.580 -1.244 0.290 1.00 90.69 87 HIS A C 1
ATOM 700 O O . HIS A 1 87 ? 18.685 -1.459 -0.208 1.00 90.69 87 HIS A O 1
ATOM 706 N N . ALA A 1 88 ? 16.455 -1.682 -0.280 1.00 89.75 88 ALA A N 1
ATOM 707 C CA . ALA A 1 88 ? 16.402 -2.355 -1.578 1.00 89.75 88 ALA A CA 1
ATOM 708 C C . ALA A 1 88 ? 16.446 -1.383 -2.776 1.00 89.75 88 ALA A C 1
ATOM 710 O O . ALA A 1 88 ? 16.596 -1.823 -3.920 1.00 89.75 88 ALA A O 1
ATOM 711 N N . THR A 1 89 ? 16.321 -0.078 -2.525 1.00 90.38 89 THR A N 1
ATOM 712 C CA . THR A 1 89 ? 16.291 0.980 -3.541 1.00 90.38 89 THR A CA 1
ATOM 713 C C . THR A 1 89 ? 17.673 1.631 -3.696 1.00 90.38 89 THR A C 1
ATOM 715 O O . THR A 1 89 ? 18.329 1.913 -2.687 1.00 90.38 89 THR A O 1
ATOM 718 N N . PRO A 1 90 ? 18.141 1.912 -4.930 1.00 91.06 90 PRO A N 1
ATOM 719 C CA . PRO A 1 90 ? 19.380 2.657 -5.152 1.00 91.06 90 PRO A CA 1
ATOM 720 C C . PRO A 1 90 ? 19.402 3.989 -4.390 1.00 91.06 90 PRO A C 1
ATOM 722 O O . PRO A 1 90 ? 18.404 4.706 -4.329 1.00 91.06 90 PRO A O 1
ATOM 725 N N . GLY A 1 91 ? 20.543 4.322 -3.780 1.00 91.19 91 GLY A N 1
ATOM 726 C CA . GLY A 1 91 ? 20.621 5.416 -2.806 1.00 91.19 91 GLY A CA 1
ATOM 727 C C . GLY A 1 91 ? 20.307 6.807 -3.371 1.00 91.19 91 GLY A C 1
ATOM 728 O O . GLY A 1 91 ? 19.786 7.652 -2.647 1.00 91.19 91 GLY A O 1
ATOM 729 N N . ASP A 1 92 ? 20.604 7.057 -4.645 1.00 90.44 92 ASP A N 1
ATOM 730 C CA . ASP A 1 92 ? 20.282 8.302 -5.348 1.00 90.44 92 ASP A CA 1
ATOM 731 C C . ASP A 1 92 ? 18.788 8.427 -5.676 1.00 90.44 92 ASP A C 1
ATOM 733 O O . ASP A 1 92 ? 18.229 9.514 -5.503 1.00 90.44 92 ASP A O 1
ATOM 737 N N . ILE A 1 93 ? 18.149 7.320 -6.071 1.00 94.12 93 ILE A N 1
ATOM 738 C CA . ILE A 1 93 ? 16.700 7.226 -6.294 1.00 94.12 93 ILE A CA 1
ATOM 739 C C . ILE A 1 93 ? 15.952 7.397 -4.972 1.00 94.12 93 ILE A C 1
ATOM 741 O O . ILE A 1 93 ? 15.045 8.221 -4.891 1.00 94.12 93 ILE A O 1
ATOM 745 N N . ARG A 1 94 ? 16.372 6.687 -3.914 1.00 93.06 94 ARG A N 1
ATOM 746 C CA . ARG A 1 94 ? 15.774 6.797 -2.574 1.00 93.06 94 ARG A CA 1
ATOM 747 C C . ARG A 1 94 ? 15.757 8.245 -2.093 1.00 93.06 94 ARG A C 1
ATOM 749 O O . ARG A 1 94 ? 14.697 8.764 -1.760 1.00 93.06 94 ARG A O 1
ATOM 756 N N . ARG A 1 95 ? 16.922 8.912 -2.097 1.00 93.44 95 ARG A N 1
ATOM 757 C CA . ARG A 1 95 ? 17.017 10.335 -1.719 1.00 93.44 95 ARG A CA 1
ATOM 758 C C . ARG A 1 95 ? 16.093 11.196 -2.576 1.00 93.44 95 ARG A C 1
ATOM 760 O O . ARG A 1 95 ? 15.380 12.029 -2.024 1.00 93.44 95 ARG A O 1
ATOM 767 N N . GLY A 1 96 ? 16.073 10.935 -3.885 1.00 94.75 96 GLY A N 1
ATOM 768 C CA . GLY A 1 96 ? 15.208 11.613 -4.841 1.00 94.75 96 GLY A CA 1
ATOM 769 C C . GLY A 1 96 ? 13.734 11.546 -4.447 1.00 94.75 96 GLY A C 1
ATOM 770 O O . GLY A 1 96 ? 13.107 12.586 -4.278 1.00 94.75 96 GLY A O 1
ATOM 771 N N . ILE A 1 97 ? 13.192 10.342 -4.242 1.00 94.44 97 ILE A N 1
ATOM 772 C CA . ILE A 1 97 ? 11.780 10.137 -3.877 1.00 94.44 97 ILE A CA 1
ATOM 773 C C . ILE A 1 97 ? 11.451 10.815 -2.540 1.00 94.44 97 ILE A C 1
ATOM 775 O O . ILE A 1 97 ? 10.452 11.529 -2.447 1.00 94.44 97 ILE A O 1
ATOM 779 N N . SER A 1 98 ? 12.291 10.644 -1.511 1.00 93.38 98 SER A N 1
ATOM 780 C CA . SER A 1 98 ? 12.081 11.300 -0.212 1.00 93.38 98 SER A CA 1
ATOM 781 C C . SER A 1 98 ? 12.067 12.825 -0.343 1.00 93.38 98 SER A C 1
ATOM 783 O O . SER A 1 98 ? 11.242 13.495 0.280 1.00 93.38 98 SER A O 1
ATOM 785 N N . CYS A 1 99 ? 12.951 13.379 -1.176 1.00 95.31 99 CYS A N 1
ATOM 786 C CA . CYS A 1 99 ? 13.017 14.811 -1.420 1.00 95.31 99 CYS A CA 1
ATOM 787 C C . CYS A 1 99 ? 11.794 15.311 -2.200 1.00 95.31 99 CYS A C 1
ATOM 789 O O . CYS A 1 99 ? 11.224 16.327 -1.821 1.00 95.31 99 CYS A O 1
ATOM 791 N N . VAL A 1 100 ? 11.314 14.565 -3.204 1.00 96.31 100 VAL A N 1
ATOM 792 C CA . VAL A 1 100 ? 10.067 14.885 -3.923 1.00 96.31 100 VAL A CA 1
ATOM 793 C C . VAL A 1 100 ? 8.891 14.989 -2.958 1.00 96.31 100 VAL A C 1
ATOM 795 O O . VAL A 1 100 ? 8.186 15.994 -2.990 1.00 96.31 100 VAL A O 1
ATOM 798 N N . ARG A 1 101 ? 8.702 14.009 -2.061 1.00 94.00 101 ARG A N 1
ATOM 799 C CA . ARG A 1 101 ? 7.612 14.056 -1.068 1.00 94.00 101 ARG A CA 1
ATOM 800 C C . ARG A 1 101 ? 7.711 15.291 -0.170 1.00 94.00 101 ARG A C 1
ATOM 802 O O . ARG A 1 101 ? 6.700 15.942 0.084 1.00 94.00 101 ARG A O 1
ATOM 809 N N . ARG A 1 102 ? 8.924 15.642 0.274 1.00 95.88 102 ARG A N 1
ATOM 810 C CA . ARG A 1 102 ? 9.161 16.851 1.076 1.00 95.88 102 ARG A CA 1
ATOM 811 C C . ARG A 1 102 ? 8.860 18.127 0.286 1.00 95.88 102 ARG A C 1
ATOM 813 O O . ARG A 1 102 ? 8.087 18.941 0.765 1.00 95.88 102 ARG A O 1
ATOM 820 N N . ILE A 1 103 ? 9.401 18.269 -0.924 1.00 96.44 103 ILE A N 1
ATOM 821 C CA . ILE A 1 103 ? 9.186 19.431 -1.801 1.00 96.44 103 ILE A CA 1
ATOM 822 C C . ILE A 1 103 ? 7.693 19.632 -2.082 1.00 96.44 103 ILE A C 1
ATOM 824 O O . ILE A 1 103 ? 7.198 20.749 -1.972 1.00 96.44 103 ILE A O 1
ATOM 828 N N . CYS A 1 104 ? 6.958 18.562 -2.401 1.00 96.19 104 CYS A N 1
ATOM 829 C CA . CYS A 1 104 ? 5.527 18.676 -2.682 1.00 96.19 104 CYS A CA 1
ATOM 830 C C . CYS A 1 104 ? 4.747 19.196 -1.470 1.00 96.19 104 CYS A C 1
ATOM 832 O O . CYS A 1 104 ? 3.854 20.022 -1.629 1.00 96.19 104 CYS A O 1
ATOM 834 N N . ARG A 1 105 ? 5.122 18.769 -0.258 1.00 95.88 105 ARG A N 1
ATOM 835 C CA . ARG A 1 105 ? 4.519 19.247 0.989 1.00 95.88 105 ARG A CA 1
ATOM 836 C C . ARG A 1 105 ? 4.915 20.689 1.315 1.00 95.88 105 ARG A C 1
ATOM 838 O O . ARG A 1 105 ? 4.044 21.496 1.611 1.00 95.88 105 ARG A O 1
ATOM 845 N N . ASP A 1 106 ? 6.205 21.009 1.261 1.00 96.38 106 ASP A N 1
ATOM 846 C CA . ASP A 1 106 ? 6.741 22.304 1.698 1.00 96.38 106 ASP A CA 1
ATOM 847 C C . ASP A 1 106 ? 6.316 23.448 0.751 1.00 96.38 106 ASP A C 1
ATOM 849 O O . ASP A 1 106 ? 6.093 24.571 1.198 1.00 96.38 106 ASP A O 1
ATOM 853 N N . TYR A 1 107 ? 6.149 23.156 -0.546 1.00 95.50 107 TYR A N 1
ATOM 854 C CA . TYR A 1 107 ? 5.722 24.121 -1.570 1.00 95.50 107 TYR A CA 1
ATOM 855 C C . TYR A 1 107 ? 4.265 23.943 -2.026 1.00 95.50 107 TYR A C 1
ATOM 857 O O . TYR A 1 107 ? 3.843 24.603 -2.975 1.00 95.50 107 TYR A O 1
ATOM 865 N N . ASN A 1 108 ? 3.500 23.064 -1.368 1.00 95.56 108 ASN A N 1
ATOM 866 C CA . ASN A 1 108 ? 2.100 22.761 -1.683 1.00 95.56 108 ASN A CA 1
ATOM 867 C C . ASN A 1 108 ? 1.856 22.448 -3.178 1.00 95.56 108 ASN A C 1
ATOM 869 O O . ASN A 1 108 ? 0.910 22.945 -3.791 1.00 95.56 108 ASN A O 1
ATOM 873 N N . ILE A 1 109 ? 2.744 21.648 -3.776 1.00 96.12 109 ILE A N 1
ATOM 874 C CA . ILE A 1 109 ? 2.657 21.236 -5.183 1.00 96.12 109 ILE A CA 1
ATOM 875 C C . ILE A 1 109 ? 1.711 20.038 -5.279 1.00 96.12 109 ILE A C 1
ATOM 877 O O . ILE A 1 109 ? 1.976 18.977 -4.710 1.00 96.12 109 ILE A O 1
ATOM 881 N N . SER A 1 110 ? 0.619 20.205 -6.021 1.00 96.12 110 SER A N 1
ATOM 882 C CA . SER A 1 110 ? -0.344 19.151 -6.343 1.00 96.12 110 SER A CA 1
ATOM 883 C C . SER A 1 110 ? -0.056 18.514 -7.713 1.00 96.12 110 SER A C 1
ATOM 885 O O . SER A 1 110 ? 0.846 18.931 -8.437 1.00 96.12 110 SER A O 1
ATOM 887 N N . GLY A 1 111 ? -0.795 17.452 -8.054 1.00 96.06 111 GLY A N 1
ATOM 888 C CA . GLY A 1 111 ? -0.664 16.760 -9.345 1.00 96.06 111 GLY A CA 1
ATOM 889 C C . GLY A 1 111 ? 0.533 15.802 -9.442 1.00 96.06 111 GLY A C 1
ATOM 890 O O . GLY A 1 111 ? 0.904 15.383 -10.537 1.00 96.06 111 GLY A O 1
ATOM 891 N N . VAL A 1 112 ? 1.125 15.420 -8.305 1.00 97.56 112 VAL A N 1
ATOM 892 C CA . VAL A 1 112 ? 2.081 14.307 -8.191 1.00 97.56 112 VAL A CA 1
ATOM 893 C C . VAL A 1 112 ? 1.349 13.092 -7.625 1.00 97.56 112 VAL A C 1
ATOM 895 O O . VAL A 1 112 ? 0.957 13.099 -6.462 1.00 97.56 112 VAL A O 1
ATOM 898 N N . TYR A 1 113 ? 1.146 12.054 -8.440 1.00 96.94 113 TYR A N 1
ATOM 899 C CA . TYR A 1 113 ? 0.294 10.914 -8.071 1.00 96.94 113 TYR A CA 1
ATOM 900 C C . TYR A 1 113 ? 1.036 9.804 -7.324 1.00 96.94 113 TYR A C 1
ATOM 902 O O . TYR A 1 113 ? 0.411 9.035 -6.600 1.00 96.94 113 TYR A O 1
ATOM 910 N N . GLY A 1 114 ? 2.355 9.717 -7.497 1.00 96.12 114 GLY A N 1
ATOM 911 C CA . GLY A 1 114 ? 3.190 8.681 -6.891 1.00 96.12 114 GLY A CA 1
ATOM 912 C C . GLY A 1 114 ? 3.988 7.897 -7.924 1.00 96.12 114 GLY A C 1
ATOM 913 O O . GLY A 1 114 ? 3.930 8.152 -9.126 1.00 96.12 114 GLY A O 1
ATOM 914 N N . SER A 1 115 ? 4.794 6.965 -7.4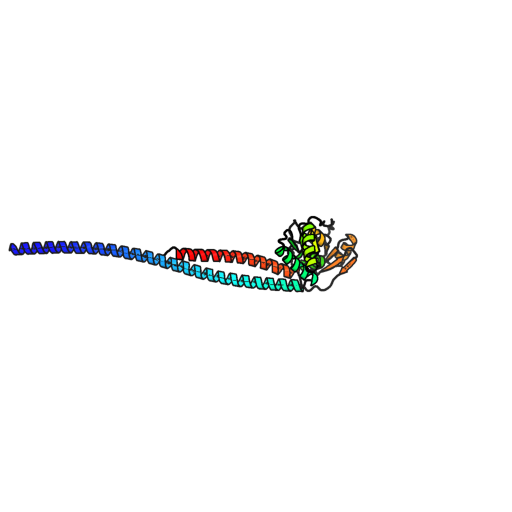43 1.00 97.31 115 SER A N 1
ATOM 915 C CA . SER A 1 115 ? 5.641 6.103 -8.264 1.00 97.31 115 SER A CA 1
ATOM 916 C C . SER A 1 115 ? 4.888 4.891 -8.816 1.00 97.31 115 SER A C 1
ATOM 918 O O . SER A 1 115 ? 3.891 4.458 -8.243 1.00 97.31 115 SER A O 1
ATOM 920 N N . ILE A 1 116 ? 5.375 4.305 -9.915 1.00 98.19 116 ILE A N 1
ATOM 921 C CA . ILE A 1 116 ? 4.765 3.103 -10.517 1.00 98.19 116 ILE A CA 1
ATOM 922 C C . ILE A 1 116 ? 4.572 1.987 -9.482 1.00 98.19 116 ILE A C 1
ATOM 924 O O . ILE A 1 116 ? 3.525 1.354 -9.473 1.00 98.19 116 ILE A O 1
ATOM 928 N N . ILE A 1 117 ? 5.538 1.775 -8.583 1.00 97.12 117 ILE A N 1
ATOM 929 C CA . ILE A 1 117 ? 5.447 0.763 -7.524 1.00 97.12 117 ILE A CA 1
ATOM 930 C C . ILE A 1 117 ? 4.306 1.027 -6.528 1.00 97.12 117 ILE A C 1
ATOM 932 O O . ILE A 1 117 ? 3.708 0.072 -6.051 1.00 97.12 117 ILE A O 1
ATOM 936 N N . GLU A 1 118 ? 3.976 2.289 -6.238 1.00 96.00 118 GLU A N 1
ATOM 937 C CA . GLU A 1 118 ? 2.871 2.668 -5.337 1.00 96.00 118 GLU A CA 1
ATOM 938 C C . GLU A 1 118 ? 1.499 2.555 -6.015 1.00 96.00 118 GLU A C 1
ATOM 940 O O . GLU A 1 118 ? 0.495 2.321 -5.348 1.00 96.00 118 GLU A O 1
ATOM 945 N N . LEU A 1 119 ? 1.456 2.725 -7.338 1.00 97.00 119 LEU A N 1
ATOM 946 C CA . LEU A 1 119 ? 0.228 2.754 -8.141 1.00 97.00 119 LEU A CA 1
ATOM 947 C C . LEU A 1 119 ? -0.145 1.387 -8.738 1.00 97.00 119 LEU A C 1
ATOM 949 O O . LEU A 1 119 ? -1.135 1.280 -9.463 1.00 97.00 119 LEU A O 1
ATOM 953 N N . LEU A 1 120 ? 0.673 0.366 -8.485 1.00 96.50 120 LEU A N 1
ATOM 954 C CA . LEU A 1 120 ? 0.595 -0.956 -9.092 1.00 96.50 120 LEU A CA 1
ATOM 955 C C . LEU A 1 120 ? 0.145 -2.014 -8.084 1.00 96.50 120 LEU A C 1
ATOM 957 O O . LEU A 1 120 ? 0.703 -2.136 -6.995 1.00 96.50 120 LEU A O 1
ATOM 961 N N . GLU A 1 121 ? -0.743 -2.899 -8.529 1.00 95.75 121 GLU A N 1
ATOM 962 C CA . GLU A 1 121 ? -1.027 -4.163 -7.858 1.00 95.75 121 GLU A CA 1
ATOM 963 C C . GLU A 1 121 ? -0.952 -5.333 -8.843 1.00 95.75 121 GLU A C 1
ATOM 965 O O . GLU A 1 121 ? -1.326 -5.222 -10.011 1.00 95.75 121 GLU A O 1
ATOM 970 N N . CYS A 1 122 ? -0.479 -6.485 -8.379 1.00 95.94 122 CYS A N 1
ATOM 971 C CA . CYS A 1 122 ? -0.465 -7.721 -9.158 1.00 95.94 122 CYS A CA 1
ATOM 972 C C . CYS A 1 122 ? -0.408 -8.937 -8.225 1.00 95.94 122 CYS A C 1
ATOM 974 O O . CYS A 1 122 ? -0.224 -8.790 -7.015 1.00 95.94 122 CYS A O 1
ATOM 976 N N . ASP A 1 123 ? -0.594 -10.126 -8.792 1.00 96.06 123 ASP A N 1
ATOM 977 C CA . ASP A 1 123 ? -0.506 -11.384 -8.052 1.00 96.06 123 ASP A CA 1
ATOM 978 C C . ASP A 1 123 ? 0.944 -11.663 -7.611 1.00 96.06 123 ASP A C 1
ATOM 980 O O . ASP A 1 123 ? 1.895 -11.371 -8.340 1.00 96.06 123 ASP A O 1
ATOM 984 N N . GLU A 1 124 ? 1.131 -12.265 -6.428 1.00 94.81 124 GLU A N 1
ATOM 985 C CA . GLU A 1 124 ? 2.469 -12.474 -5.841 1.00 94.81 124 GLU A CA 1
ATOM 986 C C . GLU A 1 124 ? 3.397 -13.327 -6.716 1.00 94.81 124 GLU A C 1
ATOM 988 O O . GLU A 1 124 ? 4.617 -13.153 -6.698 1.00 94.81 124 GLU A O 1
ATOM 993 N N . ASN A 1 125 ? 2.828 -14.236 -7.512 1.00 94.69 125 ASN A N 1
ATOM 994 C CA . ASN A 1 125 ? 3.585 -15.054 -8.457 1.00 94.69 125 ASN A CA 1
ATOM 995 C C . ASN A 1 125 ? 4.241 -14.218 -9.568 1.00 94.69 125 ASN A C 1
ATOM 997 O O . ASN A 1 125 ? 5.234 -14.659 -10.133 1.00 94.69 125 ASN A O 1
ATOM 1001 N N . LEU A 1 126 ? 3.736 -13.018 -9.863 1.00 96.38 126 LEU A N 1
ATOM 1002 C CA . LEU A 1 126 ? 4.268 -12.135 -10.899 1.00 96.38 126 LEU A CA 1
ATOM 1003 C C . LEU A 1 126 ? 5.242 -11.084 -10.365 1.00 96.38 126 LEU A C 1
ATOM 1005 O O . LEU A 1 126 ? 5.817 -10.355 -11.172 1.00 96.38 126 LEU A O 1
ATOM 1009 N N . PHE A 1 127 ? 5.475 -11.003 -9.050 1.00 96.81 127 PHE A N 1
ATOM 1010 C CA . PHE A 1 127 ? 6.337 -9.967 -8.473 1.00 96.81 127 PHE A CA 1
ATOM 1011 C C . PHE A 1 127 ? 7.720 -9.925 -9.119 1.00 96.81 127 PHE A C 1
ATOM 1013 O O . PHE A 1 127 ? 8.162 -8.855 -9.528 1.00 96.81 127 PHE A O 1
ATOM 1020 N N . THR A 1 128 ? 8.376 -11.075 -9.290 1.00 96.25 128 THR A N 1
ATOM 1021 C CA . THR A 1 128 ? 9.696 -11.126 -9.930 1.00 96.25 128 THR A CA 1
ATOM 1022 C C . THR A 1 128 ? 9.634 -10.637 -11.374 1.00 96.25 128 THR A C 1
ATOM 1024 O O . THR A 1 128 ? 10.393 -9.747 -11.750 1.00 96.25 128 THR A O 1
ATOM 1027 N N . ALA A 1 129 ? 8.698 -11.158 -12.172 1.00 96.44 129 ALA A N 1
ATOM 1028 C CA . ALA A 1 129 ? 8.553 -10.773 -13.573 1.00 96.44 129 ALA A CA 1
ATOM 1029 C C . ALA A 1 129 ? 8.306 -9.263 -13.732 1.00 96.44 129 ALA A C 1
ATOM 1031 O O . ALA A 1 129 ? 8.915 -8.617 -14.586 1.00 96.44 129 ALA A O 1
ATOM 1032 N N . VAL A 1 130 ? 7.456 -8.681 -12.884 1.00 97.75 130 VAL A N 1
ATOM 1033 C CA . VAL A 1 130 ? 7.146 -7.248 -12.908 1.00 97.75 130 VAL A CA 1
ATOM 1034 C C . VAL A 1 130 ? 8.334 -6.411 -12.438 1.00 97.75 130 VAL A C 1
ATOM 1036 O O . VAL A 1 130 ? 8.668 -5.417 -13.085 1.00 97.75 130 VAL A O 1
ATOM 1039 N N . GLU A 1 131 ? 9.009 -6.815 -11.359 1.00 96.12 131 GLU A N 1
ATOM 1040 C CA . GLU A 1 131 ? 10.172 -6.095 -10.837 1.00 96.12 131 GLU A CA 1
ATOM 1041 C C . GLU A 1 131 ? 11.342 -6.079 -11.813 1.00 96.12 131 GLU A C 1
ATOM 1043 O O . GLU A 1 131 ? 11.968 -5.034 -11.994 1.00 96.12 131 GLU A O 1
ATOM 1048 N N . VAL A 1 132 ? 11.630 -7.217 -12.445 1.00 95.44 132 VAL A N 1
ATOM 1049 C CA . VAL A 1 132 ? 12.698 -7.329 -13.442 1.00 95.44 132 VAL A CA 1
ATOM 1050 C C . VAL A 1 132 ? 12.343 -6.521 -14.684 1.00 95.44 132 VAL A C 1
ATOM 1052 O O . VAL A 1 132 ? 13.174 -5.757 -15.167 1.00 95.44 132 VAL A O 1
ATOM 1055 N N . THR A 1 133 ? 11.094 -6.618 -15.154 1.00 96.38 133 THR A N 1
ATOM 1056 C CA . THR A 1 133 ? 10.639 -5.876 -16.338 1.00 96.38 133 THR A CA 1
ATOM 1057 C C . THR A 1 133 ? 10.744 -4.367 -16.146 1.00 96.38 133 THR A C 1
ATOM 1059 O O . THR A 1 133 ? 11.250 -3.669 -17.022 1.00 96.38 133 THR A O 1
ATOM 1062 N N . ALA A 1 134 ? 10.255 -3.849 -15.018 1.00 96.69 134 ALA A N 1
ATOM 1063 C CA . ALA A 1 134 ? 10.280 -2.415 -14.764 1.00 96.69 134 ALA A CA 1
ATOM 1064 C C . ALA A 1 134 ? 11.666 -1.922 -14.329 1.00 96.69 134 ALA A C 1
ATOM 1066 O O . ALA A 1 134 ? 12.037 -0.793 -14.643 1.00 96.69 134 ALA A O 1
ATOM 1067 N N . GLY A 1 135 ? 12.437 -2.721 -13.588 1.00 94.94 135 GLY A N 1
ATOM 1068 C CA . GLY A 1 135 ? 13.730 -2.306 -13.051 1.00 94.94 135 GLY A CA 1
ATOM 1069 C C . GLY A 1 135 ? 13.628 -0.984 -12.280 1.00 94.94 135 GLY A C 1
ATOM 1070 O O . GLY A 1 135 ? 12.821 -0.837 -11.362 1.00 94.94 135 GLY A O 1
ATOM 1071 N N . ASN A 1 136 ? 14.418 0.017 -12.678 1.00 95.25 136 ASN A N 1
ATOM 1072 C CA . ASN A 1 136 ? 14.358 1.356 -12.075 1.00 95.25 136 ASN A CA 1
ATOM 1073 C C . ASN A 1 136 ? 13.079 2.135 -12.434 1.00 95.25 136 ASN A C 1
ATOM 1075 O O . ASN A 1 136 ? 12.749 3.099 -11.742 1.00 95.25 136 ASN A O 1
ATOM 1079 N N . SER A 1 137 ? 12.341 1.726 -13.471 1.00 97.06 137 SER A N 1
ATOM 1080 C CA . SER A 1 137 ? 11.061 2.341 -13.835 1.00 97.06 137 SER A CA 1
ATOM 1081 C C . SER A 1 137 ? 9.952 2.098 -12.818 1.00 97.06 137 SER A C 1
ATOM 1083 O O . SER A 1 137 ? 9.001 2.874 -12.791 1.00 97.06 137 SER A O 1
ATOM 1085 N N . LEU A 1 138 ? 10.118 1.137 -11.897 1.00 96.75 138 LEU A N 1
ATOM 1086 C CA . LEU A 1 138 ? 9.271 1.014 -10.701 1.00 96.75 138 LEU A CA 1
ATOM 1087 C C . LEU A 1 138 ? 9.195 2.320 -9.903 1.00 96.75 138 LEU A C 1
ATOM 1089 O O . LEU A 1 138 ? 8.173 2.631 -9.304 1.00 96.75 138 LEU A O 1
ATOM 1093 N N . PHE A 1 139 ? 10.279 3.090 -9.903 1.00 97.06 139 PHE A N 1
ATOM 1094 C CA . PHE A 1 139 ? 10.425 4.306 -9.113 1.00 97.06 139 PHE A CA 1
ATOM 1095 C C . PHE A 1 139 ? 10.143 5.583 -9.907 1.00 97.06 139 PHE A C 1
ATOM 1097 O O . PHE A 1 139 ? 10.369 6.684 -9.406 1.00 97.06 139 PHE A O 1
ATOM 1104 N N . HIS A 1 140 ? 9.706 5.463 -11.162 1.00 98.12 140 HIS A N 1
ATOM 1105 C CA . HIS A 1 140 ? 9.320 6.631 -11.942 1.00 98.12 140 HIS A CA 1
ATOM 1106 C C . HIS A 1 140 ? 8.027 7.217 -11.386 1.00 98.12 140 HIS A C 1
ATOM 1108 O O . HIS A 1 140 ? 7.077 6.481 -11.131 1.00 98.12 140 HIS A O 1
ATOM 1114 N N . VAL A 1 141 ? 8.009 8.533 -11.189 1.00 98.25 141 VAL A N 1
ATOM 1115 C CA . VAL A 1 141 ? 6.908 9.251 -10.542 1.00 98.25 141 VAL A CA 1
ATOM 1116 C C . VAL A 1 141 ? 5.941 9.773 -11.596 1.00 98.25 141 VAL A C 1
ATOM 1118 O O . VAL A 1 141 ? 6.320 10.567 -12.456 1.00 98.25 141 VAL A O 1
ATOM 1121 N N . VAL A 1 142 ? 4.691 9.331 -11.530 1.00 98.50 142 VAL A N 1
ATOM 1122 C CA . VAL A 1 142 ? 3.610 9.776 -12.408 1.00 98.50 142 VAL A CA 1
ATOM 1123 C C . VAL A 1 142 ? 3.106 11.136 -11.931 1.00 98.50 142 VAL A C 1
ATOM 1125 O O . VAL A 1 142 ? 2.825 11.329 -10.745 1.00 98.50 142 VAL A O 1
ATOM 1128 N N . VAL A 1 143 ? 3.000 12.082 -12.860 1.00 98.38 143 VAL A N 1
ATOM 1129 C CA . VAL A 1 143 ? 2.516 13.445 -12.600 1.00 98.38 143 VAL A CA 1
ATOM 1130 C C . VAL A 1 143 ? 1.511 13.862 -13.660 1.00 98.38 143 VAL A C 1
ATOM 1132 O O . VAL A 1 143 ? 1.521 13.339 -14.773 1.00 98.38 143 VAL A O 1
ATOM 1135 N N . GLU A 1 144 ? 0.657 14.819 -13.328 1.00 97.94 144 GLU A N 1
ATOM 1136 C CA . GLU A 1 144 ? -0.382 15.325 -14.224 1.00 97.94 144 GLU A CA 1
ATOM 1137 C C . GLU A 1 144 ? 0.201 15.913 -15.518 1.00 97.94 144 GLU A C 1
ATOM 1139 O O . GLU A 1 144 ? -0.227 15.548 -16.616 1.00 97.94 144 GLU A O 1
ATOM 1144 N N . ASN A 1 145 ? 1.221 16.770 -15.404 1.00 97.94 145 ASN A N 1
ATOM 1145 C CA . ASN A 1 145 ? 1.819 17.465 -16.543 1.00 97.94 145 ASN A CA 1
ATOM 1146 C C . ASN A 1 145 ? 3.335 17.713 -16.409 1.00 97.94 145 ASN A C 1
ATOM 1148 O O . ASN A 1 145 ? 3.943 17.516 -15.351 1.00 97.94 145 ASN A O 1
ATOM 1152 N N . ASP A 1 146 ? 3.969 18.118 -17.514 1.00 97.44 146 ASP A N 1
ATOM 1153 C CA . ASP A 1 146 ? 5.401 18.413 -17.565 1.00 97.44 146 ASP A CA 1
ATOM 1154 C C . ASP A 1 146 ? 5.790 19.678 -16.786 1.00 97.44 146 ASP A C 1
ATOM 1156 O O . ASP A 1 146 ? 6.911 19.729 -16.259 1.00 97.44 146 ASP A O 1
ATOM 1160 N N . GLU A 1 147 ? 4.888 20.652 -16.617 1.00 98.00 147 GLU A N 1
ATOM 1161 C CA . GLU A 1 147 ? 5.155 21.838 -15.796 1.00 98.00 147 GLU A CA 1
ATOM 1162 C C . GLU A 1 147 ? 5.430 21.467 -14.330 1.00 98.00 147 GLU A C 1
ATOM 1164 O O . GLU A 1 147 ? 6.438 21.910 -13.767 1.00 98.00 147 GLU A O 1
ATOM 1169 N N . ILE A 1 148 ? 4.612 20.587 -13.738 1.00 97.69 148 ILE A N 1
ATOM 1170 C CA . ILE A 1 148 ? 4.788 20.094 -12.361 1.00 97.69 148 ILE A CA 1
ATOM 1171 C C . ILE A 1 148 ? 6.130 19.374 -12.220 1.00 97.69 148 ILE A C 1
ATOM 1173 O O . ILE A 1 148 ? 6.898 19.664 -11.299 1.00 97.69 148 ILE A O 1
ATOM 1177 N N . SER A 1 149 ? 6.470 18.477 -13.155 1.00 97.19 149 SER A N 1
ATOM 1178 C CA . SER A 1 149 ? 7.769 17.788 -13.109 1.00 97.19 149 SER A CA 1
ATOM 1179 C C . SER A 1 149 ? 8.941 18.773 -13.165 1.00 97.19 149 SER A C 1
ATOM 1181 O O . SER A 1 149 ? 9.903 18.641 -12.408 1.00 97.19 149 SER A O 1
ATOM 1183 N N . THR A 1 150 ? 8.838 19.810 -14.000 1.00 97.62 150 THR A N 1
ATOM 1184 C CA . THR A 1 150 ? 9.868 20.843 -14.145 1.00 97.62 150 THR A CA 1
ATOM 1185 C C . THR A 1 150 ? 10.025 21.651 -12.861 1.00 97.62 150 THR A C 1
ATOM 1187 O O . THR A 1 150 ? 11.152 21.918 -12.436 1.00 97.62 150 THR A O 1
ATOM 1190 N N . GLN A 1 151 ? 8.915 22.019 -12.217 1.00 97.56 151 GLN A N 1
ATOM 1191 C CA . GLN A 1 151 ? 8.928 22.719 -10.936 1.00 97.56 151 GLN A CA 1
ATOM 1192 C C . GLN A 1 151 ? 9.633 21.883 -9.862 1.00 97.56 151 GLN A C 1
ATOM 1194 O O . GLN A 1 151 ? 10.576 22.364 -9.232 1.00 97.56 151 GLN A O 1
ATOM 1199 N N . VAL A 1 152 ? 9.248 20.614 -9.703 1.00 97.56 152 VAL A N 1
ATOM 1200 C CA . VAL A 1 152 ? 9.851 19.719 -8.702 1.00 97.56 152 VAL A CA 1
ATOM 1201 C C . VAL A 1 152 ? 11.341 19.492 -8.984 1.00 97.56 152 VAL A C 1
ATOM 1203 O O . VAL A 1 152 ? 12.153 19.539 -8.059 1.00 97.56 152 VAL A O 1
ATOM 1206 N N . ILE A 1 153 ? 11.740 19.326 -10.250 1.00 97.00 153 ILE A N 1
ATOM 1207 C CA . ILE A 1 153 ? 13.153 19.178 -10.644 1.00 97.00 153 ILE A CA 1
ATOM 1208 C C . ILE A 1 153 ? 13.982 20.416 -10.275 1.00 97.00 153 ILE A C 1
ATOM 1210 O O . ILE A 1 153 ? 15.122 20.271 -9.832 1.00 97.00 153 ILE A O 1
ATOM 1214 N N . ARG A 1 154 ? 13.441 21.635 -10.415 1.00 97.12 154 ARG A N 1
ATOM 1215 C CA . ARG A 1 154 ? 14.156 22.863 -10.015 1.00 97.12 154 ARG A CA 1
ATOM 1216 C C . ARG A 1 154 ? 14.486 22.857 -8.524 1.00 97.12 154 ARG A C 1
ATOM 1218 O O . ARG A 1 154 ? 15.628 23.137 -8.165 1.00 97.12 154 ARG A O 1
ATOM 1225 N N . HIS A 1 155 ? 13.528 22.476 -7.680 1.00 96.81 155 HIS A N 1
ATOM 1226 C CA . HIS A 1 155 ? 13.752 22.338 -6.240 1.00 96.81 155 HIS A CA 1
ATOM 1227 C C . HIS A 1 155 ? 14.729 21.197 -5.918 1.00 96.81 155 HIS A C 1
ATOM 1229 O O . HIS A 1 155 ? 15.676 21.404 -5.161 1.00 96.81 155 HIS A O 1
ATOM 1235 N N . LEU A 1 156 ? 14.585 20.032 -6.564 1.00 95.62 156 LEU A N 1
ATOM 1236 C CA . LEU A 1 156 ? 15.525 18.914 -6.413 1.00 95.62 156 LEU A CA 1
ATOM 1237 C C . LEU A 1 156 ? 16.967 19.324 -6.738 1.00 95.62 156 LEU A C 1
ATOM 1239 O O . LEU A 1 156 ? 17.887 18.944 -6.017 1.00 95.62 156 LEU A O 1
ATOM 1243 N N . ASN A 1 157 ? 17.174 20.106 -7.800 1.00 95.94 157 ASN A N 1
ATOM 1244 C CA . ASN A 1 157 ? 18.497 20.590 -8.188 1.00 95.94 157 ASN A CA 1
ATOM 1245 C C . ASN A 1 157 ? 19.053 21.606 -7.184 1.00 95.94 157 ASN A C 1
ATOM 1247 O O . ASN A 1 157 ? 20.223 21.503 -6.812 1.00 95.94 157 ASN A O 1
ATOM 1251 N N . ALA A 1 158 ? 18.226 22.551 -6.725 1.00 95.69 158 ALA A N 1
ATOM 1252 C CA . ALA A 1 158 ? 18.625 23.555 -5.739 1.00 95.69 158 ALA A CA 1
ATOM 1253 C C . ALA A 1 158 ? 19.090 22.913 -4.419 1.00 95.69 158 ALA A C 1
ATOM 1255 O O . ALA A 1 158 ? 20.079 23.341 -3.829 1.00 95.69 158 ALA A O 1
ATOM 1256 N N . GLU A 1 159 ? 18.424 21.838 -3.999 1.00 94.56 159 GLU A N 1
ATOM 1257 C CA . GLU A 1 159 ? 18.706 21.136 -2.745 1.00 94.56 159 GLU A CA 1
ATOM 1258 C C . GLU A 1 159 ? 19.647 19.928 -2.908 1.00 94.56 159 GLU A C 1
ATOM 1260 O O . GLU A 1 159 ? 19.949 19.241 -1.932 1.00 94.56 159 GLU A O 1
ATOM 1265 N N . LYS A 1 160 ? 20.110 19.634 -4.134 1.00 92.81 160 LYS A N 1
ATOM 1266 C CA . LYS A 1 160 ? 20.894 18.427 -4.473 1.00 92.81 160 LYS A CA 1
ATOM 1267 C C . LYS A 1 160 ? 20.211 17.131 -3.990 1.00 92.81 160 LYS A C 1
ATOM 1269 O O . LYS A 1 160 ? 20.856 16.203 -3.499 1.00 92.81 160 LYS A O 1
ATOM 1274 N N . GLY A 1 161 ? 18.890 17.069 -4.162 1.00 91.69 161 GLY A N 1
ATOM 1275 C CA . GLY A 1 161 ? 17.976 16.103 -3.550 1.00 91.69 161 GLY A CA 1
ATOM 1276 C C . GLY A 1 161 ? 18.014 14.668 -4.085 1.00 91.69 161 GLY A C 1
ATOM 1277 O O . GLY A 1 161 ? 17.254 13.840 -3.603 1.00 91.69 161 GLY A O 1
ATOM 1278 N N . GLY A 1 162 ? 18.874 14.337 -5.052 1.00 92.88 162 GLY A N 1
ATOM 1279 C CA . GLY A 1 162 ? 18.942 13.007 -5.674 1.00 92.88 162 GLY A CA 1
ATOM 1280 C C . GLY A 1 162 ? 18.384 12.979 -7.097 1.00 92.88 162 GLY A C 1
ATOM 1281 O O . GLY A 1 162 ? 18.288 14.018 -7.748 1.00 92.88 162 GLY A O 1
ATOM 1282 N N . ARG A 1 163 ? 18.069 11.782 -7.608 1.00 93.50 163 ARG A N 1
ATOM 1283 C CA . ARG A 1 163 ? 17.616 11.585 -8.996 1.00 93.50 163 ARG A CA 1
ATOM 1284 C C . ARG A 1 163 ? 16.234 10.951 -9.026 1.00 93.50 163 ARG A C 1
ATOM 1286 O O . ARG A 1 163 ? 16.025 9.902 -8.431 1.00 93.50 163 ARG A O 1
ATOM 1293 N N . VAL A 1 164 ? 15.317 11.561 -9.769 1.00 96.00 164 VAL A N 1
ATOM 1294 C CA . VAL A 1 164 ? 13.969 11.035 -10.011 1.00 96.00 164 VAL A CA 1
ATOM 1295 C C . VAL A 1 164 ? 13.651 11.182 -11.490 1.00 96.00 164 VAL A C 1
ATOM 1297 O O . VAL A 1 164 ? 14.012 12.178 -12.112 1.00 96.00 164 VAL A O 1
ATOM 1300 N N . THR A 1 165 ? 13.002 10.171 -12.058 1.00 97.50 165 THR A N 1
ATOM 1301 C CA . THR A 1 165 ? 12.437 10.245 -13.409 1.00 97.50 165 THR A CA 1
ATOM 1302 C C . THR A 1 165 ? 10.934 10.427 -13.280 1.00 97.50 165 THR A C 1
ATOM 1304 O O . THR A 1 165 ? 10.297 9.696 -12.524 1.00 97.50 165 THR A O 1
ATOM 1307 N N . PHE A 1 166 ? 10.380 11.393 -14.006 1.00 98.25 166 PHE A N 1
ATOM 1308 C CA . PHE A 1 166 ? 8.952 11.691 -13.995 1.00 98.25 166 PHE A CA 1
ATOM 1309 C C . PHE A 1 166 ? 8.279 11.190 -15.275 1.00 98.25 166 PHE A C 1
ATOM 1311 O O . PHE A 1 166 ? 8.893 11.193 -16.343 1.00 98.25 166 PHE A O 1
ATOM 1318 N N . ILE A 1 167 ? 7.015 10.781 -15.165 1.00 98.19 167 ILE A N 1
ATOM 1319 C CA . ILE A 1 167 ? 6.146 10.408 -16.285 1.00 98.19 167 ILE A CA 1
ATOM 1320 C C . ILE A 1 167 ? 4.971 11.396 -16.313 1.00 98.19 167 ILE A C 1
ATOM 1322 O O . ILE A 1 167 ? 3.988 11.188 -15.598 1.00 98.19 167 ILE A O 1
ATOM 1326 N N . PRO A 1 168 ? 5.069 12.485 -17.094 1.00 98.19 168 PRO A N 1
ATOM 1327 C CA . PRO A 1 168 ? 3.978 13.442 -17.243 1.00 98.19 168 PRO A CA 1
ATOM 1328 C C . PRO A 1 168 ? 2.866 12.888 -18.143 1.00 98.19 168 PRO A C 1
ATOM 1330 O O . PRO A 1 168 ? 3.104 12.588 -19.318 1.00 98.19 168 PRO A O 1
ATOM 1333 N N . LEU A 1 169 ? 1.651 12.753 -17.596 1.00 98.00 169 LEU A N 1
ATOM 1334 C CA . LEU A 1 169 ? 0.494 12.137 -18.265 1.00 98.00 169 LEU A CA 1
ATOM 1335 C C . LEU A 1 169 ? 0.072 12.867 -19.542 1.00 98.00 169 LEU A C 1
ATOM 1337 O O . LEU A 1 169 ? -0.341 12.223 -20.504 1.00 98.00 169 LEU A O 1
ATOM 1341 N N . ASN A 1 170 ? 0.241 14.188 -19.599 1.00 97.31 170 ASN A N 1
ATOM 1342 C CA . ASN A 1 170 ? -0.045 14.978 -20.797 1.00 97.31 170 ASN A CA 1
ATOM 1343 C C . ASN A 1 170 ? 0.953 14.755 -21.960 1.00 97.31 170 ASN A C 1
ATOM 1345 O O . ASN A 1 170 ? 0.658 15.140 -23.094 1.00 97.31 170 ASN A O 1
ATOM 1349 N N . ARG A 1 171 ? 2.130 14.153 -21.715 1.00 96.44 171 ARG A N 1
ATOM 1350 C CA . ARG A 1 171 ? 3.153 13.896 -22.752 1.00 96.44 171 ARG A CA 1
ATOM 1351 C C . ARG A 1 171 ? 3.392 12.423 -23.040 1.00 96.44 171 ARG A C 1
ATOM 1353 O O . ARG A 1 171 ? 3.774 12.101 -24.168 1.00 96.44 171 ARG A O 1
ATOM 1360 N N . VAL A 1 172 ? 3.239 11.542 -22.049 1.00 96.75 172 VAL A N 1
ATOM 1361 C CA . VAL A 1 172 ? 3.539 10.119 -22.230 1.00 96.75 172 VAL A CA 1
ATOM 1362 C C . VAL A 1 172 ? 2.625 9.498 -23.284 1.00 96.75 172 VAL A C 1
ATOM 1364 O O . VAL A 1 172 ? 1.416 9.716 -23.306 1.00 96.75 172 VAL A O 1
ATOM 1367 N N . LYS A 1 173 ? 3.223 8.699 -24.170 1.00 95.25 173 LYS A N 1
ATOM 1368 C CA . LYS A 1 173 ? 2.505 7.885 -25.150 1.00 95.25 173 LYS A CA 1
ATOM 1369 C C . LYS A 1 173 ? 2.953 6.441 -25.016 1.00 95.25 173 LYS A C 1
ATOM 1371 O O . LYS A 1 173 ? 4.122 6.124 -25.244 1.00 95.25 173 LYS A O 1
ATOM 1376 N N . ALA A 1 174 ? 2.017 5.569 -24.670 1.00 92.94 174 ALA A N 1
ATOM 1377 C CA . ALA A 1 174 ? 2.235 4.139 -24.676 1.00 92.94 174 ALA A CA 1
ATOM 1378 C C . ALA A 1 174 ? 2.545 3.666 -26.107 1.00 92.94 174 ALA A C 1
ATOM 1380 O O . ALA A 1 174 ? 1.943 4.145 -27.075 1.00 92.94 174 ALA A O 1
ATOM 1381 N N . PRO A 1 175 ? 3.482 2.720 -26.274 1.00 92.38 175 PRO A N 1
ATOM 1382 C CA . PRO A 1 175 ? 3.744 2.137 -27.576 1.00 92.38 175 PRO A CA 1
ATOM 1383 C C . PRO A 1 175 ? 2.525 1.333 -28.042 1.00 92.38 175 PRO A C 1
ATOM 1385 O O . PRO A 1 175 ? 1.923 0.594 -27.266 1.00 92.38 175 PRO A O 1
ATOM 1388 N N . HIS A 1 176 ? 2.200 1.428 -29.331 1.00 90.56 176 HIS A N 1
ATOM 1389 C CA . HIS A 1 176 ? 1.251 0.506 -29.943 1.00 90.56 176 HIS A CA 1
ATOM 1390 C C . HIS A 1 176 ? 1.930 -0.856 -30.121 1.00 90.56 176 HIS A C 1
ATOM 1392 O O . HIS A 1 176 ? 2.986 -0.945 -30.753 1.00 90.56 176 HIS A O 1
ATOM 1398 N N . VAL A 1 177 ? 1.353 -1.899 -29.524 1.00 93.25 177 VAL A N 1
ATOM 1399 C CA . VAL A 1 177 ? 1.917 -3.250 -29.518 1.00 93.25 177 VAL A CA 1
ATOM 1400 C C . VAL A 1 177 ? 0.860 -4.242 -29.981 1.00 93.25 177 VAL A C 1
ATOM 1402 O O . VAL A 1 177 ? -0.209 -4.351 -29.381 1.00 93.25 177 VAL A O 1
ATOM 1405 N N . THR A 1 178 ? 1.182 -4.989 -31.034 1.00 91.19 178 THR A N 1
ATOM 1406 C CA . THR A 1 178 ? 0.376 -6.122 -31.490 1.00 91.19 178 THR A CA 1
ATOM 1407 C C . THR A 1 178 ? 0.893 -7.380 -30.813 1.00 91.19 178 THR A C 1
ATOM 1409 O O . THR A 1 178 ? 2.041 -7.766 -31.013 1.00 91.19 178 THR A O 1
ATOM 1412 N N . TYR A 1 179 ? 0.052 -8.015 -30.001 1.00 92.81 179 TYR A N 1
ATOM 1413 C CA . TYR A 1 179 ? 0.417 -9.253 -29.317 1.00 92.81 179 TYR A CA 1
ATOM 1414 C C . TYR A 1 179 ? 0.104 -10.479 -30.184 1.00 92.81 179 TYR A C 1
ATOM 1416 O O . TYR A 1 179 ? -0.961 -10.512 -30.816 1.00 92.81 179 TYR A O 1
ATOM 1424 N N . PRO A 1 180 ? 0.969 -11.508 -30.187 1.00 88.31 180 PRO A N 1
ATOM 1425 C CA . PRO A 1 180 ? 0.681 -12.759 -30.875 1.00 88.31 180 PRO A CA 1
ATOM 1426 C C . PRO A 1 180 ? -0.540 -13.449 -30.252 1.00 88.31 180 PRO A C 1
ATOM 1428 O O . PRO A 1 180 ? -0.721 -13.451 -29.035 1.00 88.31 180 PRO A O 1
ATOM 1431 N N . LYS A 1 181 ? -1.377 -14.084 -31.082 1.00 83.12 181 LYS A N 1
ATOM 1432 C CA . LYS A 1 181 ? -2.576 -14.832 -30.645 1.00 83.12 181 LYS A CA 1
ATOM 1433 C C . LYS A 1 181 ? -2.250 -16.247 -30.132 1.00 83.12 181 LYS A C 1
ATOM 1435 O O . LYS A 1 181 ? -3.036 -17.169 -30.322 1.00 83.12 181 LYS A O 1
ATOM 1440 N N . SER A 1 182 ? -1.076 -16.431 -29.534 1.00 84.25 182 SER A N 1
ATOM 1441 C CA . SER A 1 182 ? -0.633 -17.722 -29.000 1.00 84.25 182 SER A CA 1
ATOM 1442 C C . SER A 1 182 ? -1.079 -17.891 -27.549 1.00 84.25 182 SER A C 1
ATOM 1444 O O . SER A 1 182 ? -1.039 -16.936 -26.777 1.00 84.25 182 SER A O 1
ATOM 1446 N N . SER A 1 183 ? -1.442 -19.112 -27.153 1.00 81.56 183 SER A N 1
ATOM 1447 C CA . SER A 1 183 ? -1.700 -19.464 -25.748 1.00 81.56 183 SER A CA 1
ATOM 1448 C C . SER A 1 183 ? -0.453 -19.378 -24.865 1.00 81.56 183 SER A C 1
ATOM 1450 O O . SER A 1 183 ? -0.567 -19.326 -23.644 1.00 81.56 183 SER A O 1
ATOM 1452 N N . ASP A 1 184 ? 0.734 -19.372 -25.471 1.00 84.12 184 ASP A N 1
ATOM 1453 C CA . ASP A 1 184 ? 2.012 -19.425 -24.757 1.00 84.12 184 ASP A CA 1
ATOM 1454 C C . ASP A 1 184 ? 2.534 -18.043 -24.339 1.00 84.12 184 ASP A C 1
ATOM 1456 O O . ASP A 1 184 ? 3.590 -17.950 -23.713 1.00 84.12 184 ASP A O 1
ATOM 1460 N N . VAL A 1 185 ? 1.817 -16.975 -24.709 1.00 89.56 185 VAL A N 1
ATOM 1461 C CA . VAL A 1 185 ? 2.246 -15.588 -24.538 1.00 89.56 185 VAL A CA 1
ATOM 1462 C C . VAL A 1 185 ? 1.132 -14.783 -23.889 1.00 89.56 185 VAL A C 1
ATOM 1464 O O . VAL A 1 185 ? 0.025 -14.678 -24.415 1.00 89.56 185 VAL A O 1
ATOM 1467 N N . ILE A 1 186 ? 1.430 -14.167 -22.749 1.00 94.81 186 ILE A N 1
ATOM 1468 C CA . ILE A 1 186 ? 0.470 -13.341 -22.017 1.00 94.81 186 ILE A CA 1
ATOM 1469 C C . ILE A 1 186 ? 1.048 -11.932 -21.879 1.00 94.81 186 ILE A C 1
ATOM 1471 O O . ILE A 1 186 ? 2.100 -11.778 -21.268 1.00 94.81 186 ILE A O 1
ATOM 1475 N N . PRO A 1 187 ? 0.387 -10.876 -22.381 1.00 96.12 187 PRO A N 1
ATOM 1476 C CA . PRO A 1 187 ? 0.849 -9.508 -22.158 1.00 96.12 187 PRO A CA 1
ATOM 1477 C C . PRO A 1 187 ? 0.945 -9.192 -20.666 1.00 96.12 187 PRO A C 1
ATOM 1479 O O . PRO A 1 187 ? -0.059 -9.302 -19.959 1.00 96.12 187 PRO A O 1
ATOM 1482 N N . LEU A 1 188 ? 2.127 -8.779 -20.196 1.00 96.69 188 LEU A N 1
ATOM 1483 C CA . LEU A 1 188 ? 2.360 -8.533 -18.771 1.00 96.69 188 LEU A CA 1
ATOM 1484 C C . LEU A 1 188 ? 1.410 -7.457 -18.241 1.00 96.69 188 LEU A C 1
ATOM 1486 O O . LEU A 1 188 ? 0.773 -7.654 -17.212 1.00 96.69 188 LEU A O 1
ATOM 1490 N N . LEU A 1 189 ? 1.237 -6.373 -19.006 1.00 96.81 189 LEU A N 1
ATOM 1491 C CA . LEU A 1 189 ? 0.338 -5.264 -18.683 1.00 96.81 189 LEU A CA 1
ATOM 1492 C C . LEU A 1 189 ? -1.097 -5.723 -18.358 1.00 96.81 189 LEU A C 1
ATOM 1494 O O . LEU A 1 189 ? -1.720 -5.177 -17.456 1.00 96.81 189 LEU A O 1
ATOM 1498 N N . LYS A 1 190 ? -1.609 -6.770 -19.027 1.00 95.25 190 LYS A N 1
ATOM 1499 C CA . LYS A 1 190 ? -2.968 -7.303 -18.796 1.00 95.25 190 LYS A CA 1
ATOM 1500 C C . LYS A 1 190 ? -3.128 -8.043 -17.463 1.00 95.25 190 LYS A C 1
ATOM 1502 O O . LYS A 1 190 ? -4.246 -8.400 -17.103 1.00 95.25 190 LYS A O 1
ATOM 1507 N N . LYS A 1 191 ? -2.030 -8.338 -16.766 1.00 96.69 191 LYS A N 1
ATOM 1508 C CA . LYS A 1 191 ? -2.024 -8.984 -15.446 1.00 96.69 191 LYS A CA 1
ATOM 1509 C C . LYS A 1 191 ? -1.820 -7.994 -14.298 1.00 96.69 191 LYS A C 1
ATOM 1511 O O . LYS A 1 191 ? -1.777 -8.409 -13.144 1.00 96.69 191 LYS A O 1
ATOM 1516 N N . LEU A 1 192 ? -1.704 -6.705 -14.609 1.00 97.50 192 LEU A N 1
ATOM 1517 C CA . LEU A 1 192 ? -1.523 -5.640 -13.632 1.00 97.50 192 LEU A CA 1
ATOM 1518 C C . LEU A 1 192 ? -2.870 -4.974 -13.341 1.00 97.50 192 LEU A C 1
ATOM 1520 O O . LEU A 1 192 ? -3.695 -4.802 -14.236 1.00 97.50 192 LEU A O 1
ATOM 1524 N N . LYS A 1 193 ? -3.080 -4.588 -12.086 1.00 97.56 193 LYS A N 1
ATOM 1525 C CA . LYS A 1 193 ? -4.222 -3.797 -11.628 1.00 97.56 193 LYS A CA 1
ATOM 1526 C C . LYS A 1 193 ? -3.717 -2.404 -11.267 1.00 97.56 193 LYS A C 1
ATOM 1528 O O . LYS A 1 193 ? -2.799 -2.266 -10.463 1.00 97.56 193 LYS A O 1
ATOM 1533 N N . TYR A 1 194 ? -4.299 -1.392 -11.894 1.00 97.31 194 TYR A N 1
ATOM 1534 C CA . TYR A 1 194 ? -3.987 0.022 -11.699 1.00 97.31 194 TYR A CA 1
ATOM 1535 C C . TYR A 1 194 ? -5.159 0.863 -12.246 1.00 97.31 194 TYR A C 1
ATOM 1537 O O . TYR A 1 194 ? -6.056 0.333 -12.905 1.00 97.31 194 TYR A O 1
ATOM 1545 N N . SER A 1 195 ? -5.189 2.167 -11.961 1.00 97.31 195 SER A N 1
ATOM 1546 C CA . SER A 1 195 ? -6.240 3.065 -12.474 1.00 97.31 195 SER A CA 1
ATOM 1547 C C . SER A 1 195 ? -6.065 3.353 -13.970 1.00 97.31 195 SER A C 1
ATOM 1549 O O . SER A 1 195 ? -4.965 3.699 -14.400 1.00 97.31 195 SER A O 1
ATOM 1551 N N . SER A 1 196 ? -7.151 3.320 -14.750 1.00 96.31 196 SER A N 1
ATOM 1552 C CA . SER A 1 196 ? -7.140 3.619 -16.196 1.00 96.31 196 SER A CA 1
ATOM 1553 C C . SER A 1 196 ? -6.593 5.011 -16.529 1.00 96.31 196 SER A C 1
ATOM 1555 O O . SER A 1 196 ? -6.058 5.234 -17.612 1.00 96.31 196 SER A O 1
ATOM 1557 N N . ASN A 1 197 ? -6.641 5.948 -15.576 1.00 96.56 197 ASN A N 1
ATOM 1558 C CA . ASN A 1 197 ? -6.033 7.275 -15.725 1.00 96.56 197 ASN A CA 1
ATOM 1559 C C . ASN A 1 197 ? -4.515 7.208 -15.984 1.00 96.56 197 ASN A C 1
ATOM 1561 O O . ASN A 1 197 ? -3.932 8.163 -16.492 1.00 96.56 197 ASN A O 1
ATOM 1565 N N . TYR A 1 198 ? -3.872 6.085 -15.655 1.00 97.50 198 TYR A N 1
ATOM 1566 C CA . TYR A 1 198 ? -2.433 5.873 -15.797 1.00 97.50 198 TYR A CA 1
ATOM 1567 C C . TYR A 1 198 ? -2.067 4.926 -16.950 1.00 97.50 198 TYR A C 1
ATOM 1569 O O . TYR A 1 198 ? -0.904 4.537 -17.062 1.00 97.50 198 TYR A O 1
ATOM 1577 N N . ASP A 1 199 ? -3.009 4.584 -17.841 1.00 96.75 199 ASP A N 1
ATOM 1578 C CA . ASP A 1 199 ? -2.790 3.644 -18.955 1.00 96.75 199 ASP A CA 1
ATOM 1579 C C . ASP A 1 199 ? -1.563 3.985 -19.805 1.00 96.75 199 ASP A C 1
ATOM 1581 O O . ASP A 1 199 ? -0.786 3.102 -20.169 1.00 96.75 199 ASP A O 1
ATOM 1585 N N . GLN A 1 200 ? -1.339 5.270 -20.088 1.00 97.12 200 GLN A N 1
ATOM 1586 C CA . GLN A 1 200 ? -0.179 5.697 -20.873 1.00 97.12 200 GLN A CA 1
ATOM 1587 C C . GLN A 1 200 ? 1.1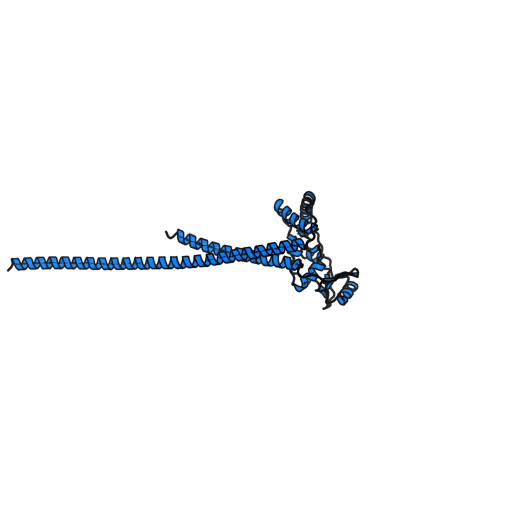42 5.446 -20.128 1.00 97.12 200 GLN A C 1
ATOM 1589 O O . GLN A 1 200 ? 2.110 4.979 -20.729 1.00 97.12 200 GLN A O 1
ATOM 1594 N N . ALA A 1 201 ? 1.175 5.700 -18.816 1.00 97.94 201 ALA A N 1
ATOM 1595 C CA . ALA A 1 201 ? 2.358 5.507 -17.983 1.00 97.94 201 ALA A CA 1
ATOM 1596 C C . ALA A 1 201 ? 2.700 4.018 -17.822 1.00 97.94 201 ALA A C 1
ATOM 1598 O O . ALA A 1 201 ? 3.835 3.610 -18.072 1.00 97.94 201 ALA A O 1
ATOM 1599 N N . PHE A 1 202 ? 1.710 3.189 -17.483 1.00 98.19 202 PHE A N 1
ATOM 1600 C CA . PHE A 1 202 ? 1.895 1.741 -17.376 1.00 98.19 202 PHE A CA 1
ATOM 1601 C C . PHE A 1 202 ? 2.193 1.105 -18.735 1.00 98.19 202 PHE A C 1
ATOM 1603 O O . PHE A 1 202 ? 3.053 0.230 -18.835 1.00 98.19 202 PHE A O 1
ATOM 1610 N N . GLY A 1 203 ? 1.561 1.590 -19.805 1.00 97.44 203 GLY A N 1
ATOM 1611 C CA . GLY A 1 203 ? 1.850 1.161 -21.165 1.00 97.44 203 GLY A CA 1
ATOM 1612 C C . GLY A 1 203 ? 3.293 1.453 -21.583 1.00 97.44 203 GLY A C 1
ATOM 1613 O O . GLY A 1 203 ? 3.944 0.585 -22.163 1.00 97.44 203 GLY A O 1
ATOM 1614 N N . GLN A 1 204 ? 3.840 2.624 -21.237 1.00 97.19 204 GLN A N 1
ATOM 1615 C CA . GLN A 1 204 ? 5.248 2.947 -21.498 1.00 97.19 204 GLN A CA 1
ATOM 1616 C C . GLN A 1 204 ? 6.207 1.922 -20.870 1.00 97.19 204 GLN A C 1
ATOM 1618 O O . GLN A 1 204 ? 7.202 1.565 -21.501 1.00 97.19 204 GLN A O 1
ATOM 1623 N N . VAL A 1 205 ? 5.912 1.454 -19.653 1.00 97.12 205 VAL A N 1
ATOM 1624 C CA . VAL A 1 205 ? 6.792 0.550 -18.895 1.00 97.12 205 VAL A CA 1
ATOM 1625 C C . VAL A 1 205 ? 6.586 -0.917 -19.285 1.00 97.12 205 VAL A C 1
ATOM 1627 O O . VAL A 1 205 ? 7.560 -1.639 -19.478 1.00 97.12 205 VAL A O 1
ATOM 1630 N N . PHE A 1 206 ? 5.337 -1.368 -19.427 1.00 97.81 206 PHE A N 1
ATOM 1631 C CA . PHE A 1 206 ? 5.015 -2.799 -19.488 1.00 97.81 206 PHE A CA 1
ATOM 1632 C C . PHE A 1 206 ? 4.426 -3.274 -20.822 1.00 97.81 206 PHE A C 1
ATOM 1634 O O . PHE A 1 206 ? 4.386 -4.482 -21.052 1.00 97.81 206 PHE A O 1
ATOM 1641 N N . ALA A 1 207 ? 3.967 -2.391 -21.723 1.00 96.62 207 ALA A N 1
ATOM 1642 C CA . ALA A 1 207 ? 3.226 -2.837 -22.913 1.00 96.62 207 ALA A CA 1
ATOM 1643 C C . ALA A 1 207 ? 4.071 -3.676 -23.882 1.00 96.62 207 ALA A C 1
ATOM 1645 O O . ALA A 1 207 ? 3.530 -4.529 -24.580 1.00 96.62 207 ALA A O 1
ATOM 1646 N N . ARG A 1 208 ? 5.388 -3.454 -23.941 1.00 95.44 208 ARG A N 1
ATOM 1647 C CA . ARG A 1 208 ? 6.290 -4.209 -24.829 1.00 95.44 208 ARG A CA 1
ATOM 1648 C C . ARG A 1 208 ? 6.683 -5.578 -24.282 1.00 95.44 208 ARG A C 1
ATOM 1650 O O . ARG A 1 208 ? 7.297 -6.337 -25.028 1.00 95.44 208 ARG A O 1
ATOM 1657 N N . THR A 1 209 ? 6.325 -5.877 -23.034 1.00 97.19 209 THR A N 1
ATOM 1658 C CA . THR A 1 209 ? 6.751 -7.095 -22.352 1.00 97.19 209 THR A CA 1
ATOM 1659 C C . THR A 1 209 ? 5.632 -8.121 -22.274 1.00 97.19 209 THR A C 1
ATOM 1661 O O . THR A 1 209 ? 4.503 -7.824 -21.869 1.00 97.19 209 THR A O 1
ATOM 1664 N N . VAL A 1 210 ? 5.961 -9.357 -22.629 1.00 97.25 210 VAL A N 1
ATOM 1665 C CA . VAL A 1 210 ? 5.062 -10.505 -22.534 1.00 97.25 210 VAL A CA 1
ATOM 1666 C C . VAL A 1 210 ? 5.643 -11.587 -21.633 1.00 97.25 210 VAL A C 1
ATOM 1668 O O . VAL A 1 210 ? 6.846 -11.832 -21.626 1.00 97.25 210 VAL A O 1
ATOM 1671 N N . ILE A 1 211 ? 4.773 -12.237 -20.867 1.00 97.12 211 ILE A N 1
ATOM 1672 C CA . ILE A 1 211 ? 5.105 -13.401 -20.057 1.00 97.12 211 ILE A CA 1
ATOM 1673 C C . ILE A 1 211 ? 5.101 -14.630 -20.965 1.00 97.12 211 ILE A C 1
ATOM 1675 O O . ILE A 1 211 ? 4.098 -14.899 -21.635 1.00 97.12 211 ILE A O 1
ATOM 1679 N N . CYS A 1 212 ? 6.199 -15.376 -20.943 1.00 95.62 212 CYS A N 1
ATOM 1680 C CA . CYS A 1 212 ? 6.376 -16.633 -21.661 1.00 95.62 212 CYS A CA 1
ATOM 1681 C C . CYS A 1 212 ? 6.535 -17.793 -20.671 1.00 95.62 212 CYS A C 1
ATOM 1683 O O . CYS A 1 212 ? 6.987 -17.605 -19.540 1.00 95.62 212 CYS A O 1
ATOM 1685 N N . ARG A 1 213 ? 6.171 -19.006 -21.106 1.00 91.62 213 ARG A N 1
ATOM 1686 C CA . ARG A 1 213 ? 6.295 -20.230 -20.293 1.00 91.62 213 ARG A CA 1
ATOM 1687 C C . ARG A 1 213 ? 7.744 -20.526 -19.902 1.00 91.62 213 ARG A C 1
ATOM 1689 O O . ARG A 1 213 ? 8.011 -20.884 -18.762 1.00 91.62 213 ARG A O 1
ATOM 1696 N N . ASP A 1 214 ? 8.648 -20.393 -20.862 1.00 91.75 214 ASP A N 1
ATOM 1697 C CA . ASP A 1 214 ? 10.049 -20.778 -20.755 1.00 91.75 214 ASP A CA 1
ATOM 1698 C C . ASP A 1 214 ? 10.920 -19.907 -21.676 1.00 91.75 214 ASP A C 1
ATOM 1700 O O . ASP A 1 214 ? 10.424 -19.074 -22.449 1.00 91.75 214 ASP A O 1
ATOM 1704 N N . LEU A 1 215 ? 12.237 -20.087 -21.562 1.00 92.06 215 LEU A N 1
ATOM 1705 C CA . LEU A 1 215 ? 13.228 -19.289 -22.276 1.00 92.06 215 LEU A CA 1
ATOM 1706 C C . LEU A 1 215 ? 13.246 -19.571 -23.788 1.00 92.06 215 LEU A C 1
ATOM 1708 O O . LEU A 1 215 ? 13.549 -18.671 -24.575 1.00 92.06 215 LEU A O 1
ATOM 1712 N N . ASP A 1 216 ? 12.877 -20.781 -24.211 1.00 92.81 216 ASP A N 1
ATOM 1713 C CA . ASP A 1 216 ? 12.829 -21.164 -25.625 1.00 92.81 216 ASP A CA 1
ATOM 1714 C C . ASP A 1 216 ? 11.673 -20.449 -26.335 1.00 92.81 216 ASP A C 1
ATOM 1716 O O . ASP A 1 216 ? 11.841 -19.862 -27.412 1.00 92.81 216 ASP A O 1
ATOM 1720 N N . VAL A 1 217 ? 10.495 -20.421 -25.700 1.00 93.50 217 VAL A N 1
ATOM 1721 C CA . VAL A 1 217 ? 9.353 -19.611 -26.138 1.00 93.50 217 VAL A CA 1
ATOM 1722 C C . VAL A 1 217 ? 9.717 -18.128 -26.122 1.00 93.50 217 VAL A C 1
ATOM 1724 O O . VAL A 1 217 ? 9.468 -17.445 -27.116 1.00 93.50 217 VAL A O 1
ATOM 1727 N N . ALA A 1 218 ? 10.339 -17.634 -25.047 1.00 94.56 218 ALA A N 1
ATOM 1728 C CA . ALA A 1 218 ? 10.767 -16.238 -24.941 1.00 94.56 218 ALA A CA 1
ATOM 1729 C C . ALA A 1 218 ? 11.709 -15.829 -26.085 1.00 94.56 218 ALA A C 1
ATOM 1731 O O . ALA A 1 218 ? 11.503 -14.796 -26.718 1.00 94.56 218 ALA A O 1
ATOM 1732 N N . THR A 1 219 ? 12.694 -16.667 -26.409 1.00 93.94 219 THR A N 1
ATOM 1733 C CA . THR A 1 219 ? 13.668 -16.412 -27.480 1.00 93.94 219 THR A CA 1
ATOM 1734 C C . THR A 1 219 ? 13.007 -16.377 -28.850 1.00 93.94 219 THR A C 1
ATOM 1736 O O . THR A 1 219 ? 13.286 -15.487 -29.658 1.00 93.94 219 THR A O 1
ATOM 1739 N N . ARG A 1 220 ? 12.091 -17.317 -29.111 1.00 93.44 220 ARG A N 1
ATOM 1740 C CA . ARG A 1 220 ? 11.327 -17.346 -30.358 1.00 93.44 220 ARG A CA 1
ATOM 1741 C C . ARG A 1 220 ? 10.493 -16.077 -30.517 1.00 93.44 220 ARG A C 1
ATOM 1743 O O . ARG A 1 220 ? 10.649 -15.405 -31.530 1.00 93.44 220 ARG A O 1
ATOM 1750 N N . VAL A 1 221 ? 9.679 -15.738 -29.514 1.00 93.38 221 VAL A N 1
ATOM 1751 C CA . VAL A 1 221 ? 8.759 -14.585 -29.543 1.00 93.38 221 VAL A CA 1
ATOM 1752 C C . VAL A 1 221 ? 9.521 -13.266 -29.647 1.00 93.38 221 VAL A C 1
ATOM 1754 O O . VAL A 1 221 ? 9.156 -12.404 -30.445 1.00 93.38 221 VAL A O 1
ATOM 1757 N N . ALA A 1 222 ? 10.626 -13.115 -28.913 1.00 94.31 222 ALA A N 1
ATOM 1758 C CA . ALA A 1 222 ? 11.454 -11.917 -29.001 1.00 94.31 222 ALA A CA 1
ATOM 1759 C C . ALA A 1 222 ? 12.003 -11.694 -30.419 1.00 94.31 222 ALA A C 1
ATOM 1761 O O . ALA A 1 222 ? 12.046 -10.558 -30.896 1.00 94.31 222 ALA A O 1
ATOM 1762 N N . ARG A 1 223 ? 12.371 -12.780 -31.114 1.00 92.62 223 ARG A N 1
ATOM 1763 C CA . ARG A 1 223 ? 12.880 -12.739 -32.489 1.00 92.62 223 ARG A CA 1
ATOM 1764 C C . ARG A 1 223 ? 11.780 -12.554 -33.537 1.00 92.62 223 ARG A C 1
ATOM 1766 O O . ARG A 1 223 ? 12.006 -11.815 -34.492 1.00 92.62 223 ARG A O 1
ATOM 1773 N N . SER A 1 224 ? 10.642 -13.240 -33.411 1.00 91.88 224 SER A N 1
ATOM 1774 C CA . SER A 1 224 ? 9.564 -13.208 -34.412 1.00 91.88 224 SER A CA 1
ATOM 1775 C C . SER A 1 224 ? 8.681 -11.972 -34.304 1.00 91.88 224 SER A C 1
ATOM 1777 O O . SER A 1 224 ? 8.349 -11.371 -35.322 1.00 91.88 224 SER A O 1
ATOM 1779 N N . ASP A 1 225 ? 8.313 -11.590 -33.083 1.00 92.44 225 ASP A N 1
ATOM 1780 C CA . ASP A 1 225 ? 7.289 -10.574 -32.821 1.00 92.44 225 ASP A CA 1
ATOM 1781 C C . ASP A 1 225 ? 7.892 -9.236 -32.362 1.00 92.44 225 ASP A C 1
ATOM 1783 O O . ASP A 1 225 ? 7.189 -8.232 -32.252 1.00 92.44 225 ASP A O 1
ATOM 1787 N N . GLY A 1 226 ? 9.206 -9.190 -32.102 1.00 92.31 226 GLY A N 1
ATOM 1788 C CA . GLY A 1 226 ? 9.908 -7.966 -31.705 1.00 92.31 226 GLY A CA 1
ATOM 1789 C C . GLY A 1 226 ? 9.495 -7.441 -30.324 1.00 92.31 226 GLY A C 1
ATOM 1790 O O . GLY A 1 226 ? 9.542 -6.226 -30.082 1.00 92.31 226 GLY A O 1
ATOM 1791 N N . LEU A 1 227 ? 9.084 -8.346 -29.432 1.00 95.00 227 LEU A N 1
ATOM 1792 C CA . LEU A 1 227 ? 8.641 -8.067 -28.064 1.00 95.00 227 LEU A CA 1
ATOM 1793 C C . LEU A 1 227 ? 9.729 -8.413 -27.049 1.00 95.00 227 LEU A C 1
ATOM 1795 O O . LEU A 1 227 ? 10.545 -9.303 -27.270 1.00 95.00 227 LEU A O 1
ATOM 1799 N N . ASP A 1 228 ? 9.732 -7.719 -25.918 1.00 96.88 228 ASP A N 1
ATOM 1800 C CA . ASP A 1 228 ? 10.525 -8.156 -24.776 1.00 96.88 228 ASP A CA 1
ATOM 1801 C C . ASP A 1 228 ? 9.754 -9.288 -24.073 1.00 96.88 228 ASP A C 1
ATOM 1803 O O . ASP A 1 228 ? 8.530 -9.255 -23.958 1.00 96.88 228 ASP A O 1
ATOM 1807 N N . CYS A 1 229 ? 10.451 -10.331 -23.647 1.00 97.12 229 CYS A N 1
ATOM 1808 C CA . CYS A 1 229 ? 9.852 -11.526 -23.061 1.00 97.12 229 CYS A CA 1
ATOM 1809 C C . CYS A 1 229 ? 10.408 -11.751 -21.658 1.00 97.12 229 CYS A C 1
ATOM 1811 O O . CYS A 1 229 ? 11.586 -11.490 -21.420 1.00 97.12 229 CYS A O 1
ATOM 1813 N N . ILE A 1 230 ? 9.575 -12.241 -20.743 1.00 97.62 230 ILE A N 1
ATOM 1814 C CA . ILE A 1 230 ? 9.945 -12.521 -19.352 1.00 97.62 230 ILE A CA 1
ATOM 1815 C C . ILE A 1 230 ? 9.310 -13.844 -18.903 1.00 97.62 230 ILE A C 1
ATOM 1817 O O . ILE A 1 230 ? 8.159 -14.123 -19.237 1.00 97.62 230 ILE A O 1
ATOM 1821 N N . THR A 1 231 ? 10.029 -14.677 -18.157 1.00 95.94 231 THR A N 1
ATOM 1822 C CA . THR A 1 231 ? 9.437 -15.835 -17.465 1.00 95.94 231 THR A CA 1
ATOM 1823 C C . THR A 1 231 ? 8.918 -15.422 -16.087 1.00 95.94 231 THR A C 1
ATOM 1825 O O . THR A 1 231 ? 9.281 -14.376 -15.550 1.00 95.94 231 THR A O 1
ATOM 1828 N N . VAL A 1 232 ? 8.074 -16.250 -15.468 1.00 94.12 232 VAL A N 1
ATOM 1829 C CA . VAL A 1 232 ? 7.579 -15.990 -14.100 1.00 94.12 232 VAL A CA 1
ATOM 1830 C C . VAL A 1 232 ? 8.730 -15.924 -13.081 1.00 94.12 232 VAL A C 1
ATOM 1832 O O . VAL A 1 232 ? 8.671 -15.142 -12.133 1.00 94.12 232 VAL A O 1
ATOM 1835 N N . GLU A 1 233 ? 9.812 -16.674 -13.315 1.00 92.88 233 GLU A N 1
ATOM 1836 C CA . GLU A 1 233 ? 11.002 -16.679 -12.452 1.00 92.88 233 GLU A CA 1
ATOM 1837 C C . GLU A 1 233 ? 11.962 -15.503 -12.709 1.00 92.88 233 GLU A C 1
ATOM 1839 O O . GLU A 1 233 ? 12.892 -15.305 -11.931 1.00 92.88 233 GLU A O 1
ATOM 1844 N N . GLY A 1 234 ? 11.706 -14.674 -13.729 1.00 94.38 234 GLY A N 1
ATOM 1845 C CA . GLY A 1 234 ? 12.456 -13.441 -13.983 1.00 94.38 234 GLY A CA 1
ATOM 1846 C C . GLY A 1 234 ? 13.508 -13.519 -15.087 1.00 94.38 234 GLY A C 1
ATOM 1847 O O . GLY A 1 234 ? 14.247 -12.553 -15.262 1.00 94.38 234 GLY A O 1
ATOM 1848 N N . ASP A 1 235 ? 13.577 -14.609 -15.852 1.00 95.94 235 ASP A N 1
ATOM 1849 C CA . ASP A 1 235 ? 14.485 -14.685 -16.999 1.00 95.94 235 ASP A CA 1
ATOM 1850 C C . ASP A 1 235 ? 13.921 -13.876 -18.169 1.00 95.94 235 ASP A C 1
ATOM 1852 O O . ASP A 1 235 ? 12.797 -14.101 -18.624 1.00 95.94 235 ASP A O 1
ATOM 1856 N N . GLN A 1 236 ? 14.705 -12.920 -18.654 1.00 96.31 236 GLN A N 1
ATOM 1857 C CA . GLN A 1 236 ? 14.330 -11.946 -19.665 1.00 96.31 236 GLN A CA 1
ATOM 1858 C C . GLN A 1 236 ? 15.055 -12.198 -20.988 1.00 96.31 236 GLN A C 1
ATOM 1860 O O . GLN A 1 236 ? 16.272 -12.390 -21.027 1.00 96.31 236 GLN A O 1
ATOM 1865 N N . VAL A 1 237 ? 14.316 -12.082 -22.091 1.00 96.75 237 VAL A N 1
ATOM 1866 C CA . VAL A 1 237 ? 14.871 -11.977 -23.445 1.00 96.75 237 VAL A CA 1
ATOM 1867 C C . VAL A 1 237 ? 14.367 -10.691 -24.076 1.00 96.75 237 VAL A C 1
ATOM 1869 O O . VAL A 1 237 ? 13.173 -10.522 -24.307 1.00 96.75 237 VAL A O 1
ATOM 1872 N N . SER A 1 238 ? 15.272 -9.761 -24.356 1.00 95.94 238 SER A N 1
ATOM 1873 C CA . SER A 1 238 ? 14.926 -8.532 -25.056 1.00 95.94 238 SER A CA 1
ATOM 1874 C C . SER A 1 238 ? 14.716 -8.793 -26.544 1.00 95.94 238 SER A C 1
ATOM 1876 O O . SER A 1 238 ? 15.444 -9.575 -27.156 1.00 95.94 238 SER A O 1
ATOM 1878 N N . LYS A 1 239 ? 13.832 -8.016 -27.175 1.00 93.62 239 LYS A N 1
ATOM 1879 C CA . LYS A 1 239 ? 13.667 -7.970 -28.640 1.00 93.62 239 LYS A CA 1
ATOM 1880 C C . LYS A 1 239 ? 14.963 -7.697 -29.415 1.00 93.62 239 LYS A C 1
ATOM 1882 O O . LYS A 1 239 ? 15.043 -7.954 -30.609 1.00 93.62 239 LYS A O 1
ATOM 1887 N N . LYS A 1 240 ? 15.974 -7.112 -28.756 1.00 93.44 240 LYS A N 1
ATOM 1888 C CA . LYS A 1 240 ? 17.304 -6.857 -29.339 1.00 93.44 240 LYS A CA 1
ATOM 1889 C C . LYS A 1 240 ? 18.255 -8.059 -29.227 1.00 93.44 240 LYS A C 1
ATOM 1891 O O . LYS A 1 240 ? 19.411 -7.939 -29.612 1.00 93.44 240 LYS A O 1
ATOM 1896 N N . GLY A 1 241 ? 17.795 -9.184 -28.680 1.00 88.56 241 GLY A N 1
ATOM 1897 C CA . GLY A 1 241 ? 18.574 -10.410 -28.493 1.00 88.56 241 GLY A CA 1
ATOM 1898 C C . GLY A 1 241 ? 19.374 -10.477 -27.190 1.00 88.56 241 GLY A C 1
ATOM 1899 O O . GLY A 1 241 ? 20.060 -11.464 -26.955 1.00 88.56 241 GLY A O 1
ATOM 1900 N N . GLY A 1 242 ? 19.300 -9.455 -26.332 1.00 94.00 242 GLY A N 1
ATOM 1901 C CA . GLY A 1 242 ? 19.919 -9.504 -25.005 1.00 94.00 242 GLY A CA 1
ATOM 1902 C C . GLY A 1 242 ? 19.172 -10.474 -24.092 1.00 94.00 242 GLY A C 1
ATOM 1903 O O . GLY A 1 242 ? 17.947 -10.425 -24.035 1.00 94.00 242 GLY A O 1
ATOM 1904 N N . MET A 1 243 ? 19.897 -11.327 -23.373 1.00 93.94 243 MET A N 1
ATOM 1905 C CA . MET A 1 243 ? 19.328 -12.281 -22.419 1.00 93.94 243 MET A CA 1
ATOM 1906 C C . MET A 1 243 ? 19.840 -11.959 -21.016 1.00 93.94 243 MET A C 1
ATOM 1908 O O . MET A 1 243 ? 21.008 -11.617 -20.833 1.00 93.94 243 MET A O 1
ATOM 1912 N N . THR A 1 244 ? 18.967 -12.016 -20.019 1.00 93.75 244 THR A N 1
ATOM 1913 C CA . THR A 1 244 ? 19.300 -11.769 -18.611 1.00 93.75 244 THR A CA 1
ATOM 1914 C C . THR A 1 244 ? 18.537 -12.771 -17.769 1.00 93.75 244 THR A C 1
ATOM 1916 O O . THR A 1 244 ? 17.351 -12.960 -17.982 1.00 93.75 244 THR A O 1
ATOM 1919 N N . GLY A 1 245 ? 19.201 -13.425 -16.828 1.00 92.00 245 GLY A N 1
ATOM 1920 C CA . GLY A 1 245 ? 18.572 -14.429 -15.981 1.00 92.00 245 GLY A CA 1
ATOM 1921 C C . GLY A 1 245 ? 19.423 -14.728 -14.761 1.00 92.00 245 GLY A C 1
ATOM 1922 O O . GLY A 1 245 ? 20.516 -14.173 -14.603 1.00 92.00 245 GLY A O 1
ATOM 1923 N N . GLY A 1 246 ? 18.916 -15.601 -13.899 1.00 90.69 246 GLY A N 1
ATOM 1924 C CA . GLY A 1 246 ? 19.598 -16.008 -12.675 1.00 90.69 246 GLY A CA 1
ATOM 1925 C C . GLY A 1 246 ? 18.670 -16.108 -11.470 1.00 90.69 246 GLY A C 1
ATOM 1926 O O . GLY A 1 246 ? 17.450 -16.141 -11.586 1.00 90.69 246 GLY A O 1
ATOM 1927 N N . PHE A 1 247 ? 19.267 -16.180 -10.281 1.00 91.44 247 PHE A N 1
ATOM 1928 C CA . PHE A 1 247 ? 18.513 -16.344 -9.043 1.00 91.44 247 PHE A CA 1
ATOM 1929 C C . PHE A 1 247 ? 18.065 -14.997 -8.464 1.00 91.44 247 PHE A C 1
ATOM 1931 O O . PHE A 1 247 ? 18.892 -14.160 -8.093 1.00 91.44 247 PHE A O 1
ATOM 1938 N N . TYR A 1 248 ? 16.752 -14.831 -8.309 1.00 89.56 248 TYR A N 1
ATOM 1939 C CA . TYR A 1 248 ? 16.145 -13.683 -7.641 1.00 89.56 248 TYR A CA 1
ATOM 1940 C C . TYR A 1 248 ? 15.675 -14.056 -6.231 1.00 89.56 248 TYR A C 1
ATOM 1942 O O . TYR A 1 248 ? 14.786 -14.890 -6.047 1.00 89.56 248 TYR A O 1
ATOM 1950 N N . ASP A 1 249 ? 16.243 -13.404 -5.214 1.00 87.69 249 ASP A N 1
ATOM 1951 C CA . ASP A 1 249 ? 15.814 -13.599 -3.828 1.00 87.69 249 ASP A CA 1
ATOM 1952 C C . ASP A 1 249 ? 14.464 -12.914 -3.566 1.00 87.69 249 ASP A C 1
ATOM 1954 O O . ASP A 1 249 ? 14.378 -11.698 -3.361 1.00 87.69 249 ASP A O 1
ATOM 1958 N N . LYS A 1 250 ? 13.403 -13.726 -3.495 1.00 85.06 250 LYS A N 1
ATOM 1959 C CA . LYS A 1 250 ? 12.024 -13.292 -3.215 1.00 85.06 250 LYS A CA 1
ATOM 1960 C C . LYS A 1 250 ? 11.886 -12.564 -1.865 1.00 85.06 250 LYS A C 1
ATOM 1962 O O . LYS A 1 250 ? 10.921 -11.826 -1.672 1.00 85.06 250 LYS A O 1
ATOM 1967 N N . ARG A 1 251 ? 12.836 -12.709 -0.925 1.00 83.44 251 ARG A N 1
ATOM 1968 C CA . ARG A 1 251 ? 12.840 -11.979 0.363 1.00 83.44 251 ARG A CA 1
ATOM 1969 C C . ARG A 1 251 ? 13.150 -10.491 0.205 1.00 83.44 251 ARG A C 1
ATOM 1971 O O . ARG A 1 251 ? 12.767 -9.707 1.068 1.00 83.44 251 ARG A O 1
ATOM 1978 N N . ARG A 1 252 ? 13.826 -10.102 -0.880 1.00 85.38 252 ARG A N 1
ATOM 1979 C CA . ARG A 1 252 ? 14.182 -8.707 -1.196 1.00 85.38 252 ARG A CA 1
ATOM 1980 C C . ARG A 1 252 ? 13.257 -8.077 -2.243 1.00 85.38 252 ARG A C 1
ATOM 1982 O O . ARG A 1 252 ? 13.574 -7.004 -2.752 1.00 85.38 252 ARG A O 1
ATOM 1989 N N . SER A 1 253 ? 12.139 -8.737 -2.554 1.00 93.94 253 SER A N 1
ATOM 1990 C CA . SER A 1 253 ? 11.132 -8.242 -3.494 1.00 93.94 253 SER A CA 1
ATOM 1991 C C . SER A 1 253 ? 10.574 -6.900 -3.022 1.00 93.94 253 SER A C 1
ATOM 1993 O O . SER A 1 253 ? 10.014 -6.776 -1.929 1.00 93.94 253 SER A O 1
ATOM 1995 N N . LYS A 1 254 ? 10.730 -5.888 -3.871 1.00 95.31 254 LYS A N 1
ATOM 1996 C CA . LYS A 1 254 ? 10.243 -4.528 -3.634 1.00 95.31 254 LYS A CA 1
ATOM 1997 C C . LYS A 1 254 ? 8.717 -4.478 -3.665 1.00 95.31 254 LYS A C 1
ATOM 1999 O O . LYS A 1 254 ? 8.122 -3.814 -2.822 1.00 95.31 254 LYS A O 1
ATOM 2004 N N . LEU A 1 255 ? 8.085 -5.205 -4.589 1.00 96.00 255 LEU A N 1
ATOM 2005 C CA . LEU A 1 255 ? 6.628 -5.299 -4.690 1.00 96.00 255 LEU A CA 1
ATOM 2006 C C . LEU A 1 255 ? 6.027 -6.015 -3.490 1.00 96.00 255 LEU A C 1
ATOM 2008 O O . LEU A 1 255 ? 5.004 -5.568 -2.983 1.00 96.00 255 LEU A O 1
ATOM 2012 N N . LYS A 1 256 ? 6.686 -7.056 -2.967 1.00 95.50 256 LYS A N 1
ATOM 2013 C CA . LYS A 1 256 ? 6.247 -7.700 -1.727 1.00 95.50 256 LYS A CA 1
ATOM 2014 C C . LYS A 1 256 ? 6.238 -6.720 -0.556 1.00 95.50 256 LYS A C 1
ATOM 2016 O O . LYS A 1 256 ? 5.256 -6.658 0.178 1.00 95.50 256 LYS A O 1
ATOM 2021 N N . LEU A 1 257 ? 7.309 -5.942 -0.396 1.00 95.62 257 LEU A N 1
ATOM 2022 C CA . LEU A 1 257 ? 7.399 -4.921 0.650 1.00 95.62 257 LEU A CA 1
ATOM 2023 C C . LEU A 1 257 ? 6.341 -3.827 0.462 1.00 95.62 257 LEU A C 1
ATOM 2025 O O . LEU A 1 257 ? 5.667 -3.472 1.424 1.00 95.62 257 LEU A O 1
ATOM 2029 N N . MET A 1 258 ? 6.137 -3.351 -0.769 1.00 96.06 258 MET A N 1
ATOM 2030 C CA . MET A 1 258 ? 5.097 -2.366 -1.072 1.00 96.06 258 MET A CA 1
ATOM 2031 C C . MET A 1 258 ? 3.685 -2.903 -0.815 1.00 96.06 258 MET A C 1
ATOM 2033 O O . MET A 1 258 ? 2.840 -2.192 -0.278 1.00 96.06 258 MET A O 1
ATOM 2037 N N . ASN A 1 259 ? 3.423 -4.170 -1.140 1.00 95.19 259 ASN A N 1
ATOM 2038 C CA . ASN A 1 259 ? 2.131 -4.788 -0.878 1.00 95.19 259 ASN A CA 1
ATOM 2039 C C . ASN A 1 259 ? 1.829 -4.840 0.627 1.00 95.19 259 ASN A C 1
ATOM 2041 O O . ASN A 1 259 ? 0.716 -4.508 1.025 1.00 95.19 259 ASN A O 1
ATOM 2045 N N . VAL A 1 260 ? 2.827 -5.166 1.460 1.00 95.25 260 VAL A N 1
ATOM 2046 C CA . VAL A 1 260 ? 2.703 -5.111 2.929 1.00 95.25 260 VAL A CA 1
ATOM 2047 C C . VAL A 1 260 ? 2.409 -3.687 3.405 1.00 95.25 260 VAL A C 1
ATOM 2049 O O . VAL A 1 260 ? 1.484 -3.496 4.189 1.00 95.25 260 VAL A O 1
ATOM 2052 N N . ILE A 1 261 ? 3.143 -2.684 2.905 1.00 96.19 261 ILE A N 1
ATOM 2053 C CA . ILE A 1 261 ? 2.914 -1.267 3.248 1.00 96.19 261 ILE A CA 1
ATOM 2054 C C . ILE A 1 261 ? 1.465 -0.875 2.944 1.00 96.19 261 ILE A C 1
ATOM 2056 O O . ILE A 1 261 ? 0.771 -0.344 3.807 1.00 96.19 261 ILE A O 1
ATOM 2060 N N . ARG A 1 262 ? 0.988 -1.187 1.737 1.00 95.00 262 ARG A N 1
ATOM 2061 C CA . ARG A 1 262 ? -0.358 -0.840 1.273 1.00 95.00 262 ARG A CA 1
ATOM 2062 C C . ARG A 1 262 ? -1.455 -1.544 2.070 1.00 95.00 262 ARG A C 1
ATOM 2064 O O . ARG A 1 262 ? -2.388 -0.887 2.525 1.00 95.00 262 ARG A O 1
ATOM 2071 N N . GLN A 1 263 ? -1.345 -2.860 2.262 1.00 95.31 263 GLN A N 1
ATOM 2072 C CA . GLN A 1 263 ? -2.331 -3.640 3.017 1.00 95.31 263 GLN A CA 1
ATOM 2073 C C . GLN A 1 263 ? -2.421 -3.172 4.471 1.00 95.31 263 GLN A C 1
ATOM 2075 O O . GLN A 1 263 ? -3.522 -2.951 4.978 1.00 95.31 263 GLN A O 1
ATOM 2080 N N . ASN A 1 264 ? -1.275 -2.950 5.119 1.00 97.06 264 ASN A N 1
ATOM 2081 C CA . ASN A 1 264 ? -1.250 -2.474 6.496 1.00 97.06 264 ASN A CA 1
ATOM 2082 C C . ASN A 1 264 ? -1.754 -1.030 6.603 1.00 97.06 264 ASN A C 1
ATOM 2084 O O . ASN A 1 264 ? -2.492 -0.736 7.535 1.00 97.06 264 ASN A O 1
ATOM 2088 N N . ALA A 1 265 ? -1.448 -0.146 5.646 1.00 95.44 265 ALA A N 1
ATOM 2089 C CA . ALA A 1 265 ? -2.000 1.211 5.617 1.00 95.44 265 ALA A CA 1
ATOM 2090 C C . ALA A 1 265 ? -3.536 1.207 5.513 1.00 95.44 265 ALA A C 1
ATOM 2092 O O . ALA A 1 265 ? -4.204 1.892 6.284 1.00 95.44 265 ALA A O 1
ATOM 2093 N N . MET A 1 266 ? -4.109 0.378 4.631 1.00 95.62 266 MET A N 1
ATOM 2094 C CA . MET A 1 266 ? -5.566 0.211 4.529 1.00 95.62 266 MET A CA 1
ATOM 2095 C C . MET A 1 266 ? -6.174 -0.339 5.827 1.00 95.62 266 MET A C 1
ATOM 2097 O O . MET A 1 266 ? -7.214 0.145 6.275 1.00 95.62 266 MET A O 1
ATOM 2101 N N . ALA A 1 267 ? -5.522 -1.327 6.447 1.00 96.88 267 ALA A N 1
ATOM 2102 C CA . ALA A 1 267 ? -5.963 -1.902 7.715 1.00 96.88 267 ALA A CA 1
ATOM 2103 C C . ALA A 1 267 ? -5.897 -0.887 8.869 1.00 96.88 267 ALA A C 1
ATOM 2105 O O . ALA A 1 267 ? -6.816 -0.841 9.685 1.00 96.88 267 ALA A O 1
ATOM 2106 N N . ILE A 1 268 ? -4.856 -0.048 8.912 1.00 97.38 268 ILE A N 1
ATOM 2107 C CA . ILE A 1 268 ? -4.723 1.051 9.877 1.00 97.38 268 ILE A CA 1
ATOM 2108 C C . ILE A 1 268 ? -5.885 2.025 9.706 1.00 97.38 268 ILE A C 1
ATOM 2110 O O . ILE A 1 268 ? -6.593 2.268 10.676 1.00 97.38 268 ILE A O 1
ATOM 2114 N N . THR A 1 269 ? -6.154 2.513 8.491 1.00 96.88 269 THR A N 1
ATOM 2115 C CA . THR A 1 269 ? -7.266 3.448 8.250 1.00 96.88 269 THR A CA 1
ATOM 2116 C C . THR A 1 269 ? -8.619 2.849 8.644 1.00 96.88 269 THR A C 1
ATOM 2118 O O . THR A 1 269 ? -9.438 3.523 9.267 1.00 96.88 269 THR A O 1
ATOM 2121 N N . ALA A 1 270 ? -8.865 1.573 8.330 1.00 96.75 270 ALA A N 1
ATOM 2122 C CA . ALA A 1 270 ? -10.095 0.894 8.735 1.00 96.75 270 ALA A CA 1
ATOM 2123 C C . ALA A 1 270 ? -10.237 0.816 10.267 1.00 96.75 270 ALA A C 1
ATOM 2125 O O . ALA A 1 270 ? -11.301 1.130 10.802 1.00 96.75 270 ALA A O 1
ATOM 2126 N N . LYS A 1 271 ? -9.158 0.459 10.972 1.00 96.25 271 LYS A N 1
ATOM 2127 C CA . LYS A 1 271 ? -9.137 0.372 12.440 1.00 96.25 271 LYS A CA 1
ATOM 2128 C C . LYS A 1 271 ? -9.196 1.734 13.122 1.00 96.25 271 LYS A C 1
ATOM 2130 O O . LYS A 1 271 ? -9.806 1.847 14.176 1.00 96.25 271 LYS A O 1
ATOM 2135 N N . GLU A 1 272 ? -8.607 2.773 12.537 1.00 96.00 272 GLU A N 1
ATOM 2136 C CA . GLU A 1 272 ? -8.714 4.147 13.037 1.00 96.00 272 GLU A CA 1
ATOM 2137 C C . GLU A 1 272 ? -10.159 4.659 12.939 1.00 96.00 272 GLU A C 1
ATOM 2139 O O . GLU A 1 272 ? -10.648 5.287 13.878 1.00 96.00 272 GLU A O 1
ATOM 2144 N N . ASN A 1 273 ? -10.880 4.317 11.866 1.00 96.25 273 ASN A N 1
ATOM 2145 C CA . ASN A 1 273 ? -12.312 4.610 11.752 1.00 96.25 273 ASN A CA 1
ATOM 2146 C C . ASN A 1 273 ? -13.142 3.848 12.800 1.00 96.25 273 ASN A C 1
ATOM 2148 O O . ASN A 1 273 ? -14.035 4.423 13.422 1.00 96.25 273 ASN A O 1
ATOM 2152 N N . GLU A 1 274 ? -12.840 2.568 13.031 1.00 95.62 274 GLU A N 1
ATOM 2153 C CA . GLU A 1 274 ? -13.485 1.767 14.080 1.00 95.62 274 GLU A CA 1
ATOM 2154 C C . GLU A 1 274 ? -13.221 2.346 15.479 1.00 95.62 274 GLU A C 1
ATOM 2156 O O . GLU A 1 274 ? -14.149 2.542 16.266 1.00 95.62 274 GLU A O 1
ATOM 2161 N N . LEU A 1 275 ? -11.969 2.711 15.760 1.00 95.62 275 LEU A N 1
ATOM 2162 C CA . LEU A 1 275 ? -11.554 3.355 17.002 1.00 95.62 275 LEU A CA 1
ATOM 2163 C C . LEU A 1 275 ? -12.295 4.677 17.223 1.00 95.62 275 LEU A C 1
ATOM 2165 O O . LEU A 1 275 ? -12.713 4.973 18.344 1.00 95.62 275 LEU A O 1
ATOM 2169 N N . GLN A 1 276 ? -12.490 5.464 16.164 1.00 95.50 276 GLN A N 1
ATOM 2170 C CA . GLN A 1 276 ? -13.236 6.714 16.244 1.00 95.50 276 GLN A CA 1
ATOM 2171 C C . GLN A 1 276 ? -14.702 6.477 16.630 1.00 95.50 276 GLN A C 1
ATOM 2173 O O . GLN A 1 276 ? -15.222 7.192 17.488 1.00 95.50 276 GLN A O 1
ATOM 2178 N N . ASN A 1 277 ? -15.345 5.443 16.079 1.00 95.25 277 ASN A N 1
ATOM 2179 C CA . ASN A 1 277 ? -16.712 5.069 16.451 1.00 95.25 277 ASN A CA 1
ATOM 2180 C C . ASN A 1 277 ? -16.805 4.655 17.928 1.00 95.25 277 ASN A C 1
ATOM 2182 O O . ASN A 1 277 ? -17.673 5.143 18.653 1.00 95.25 277 ASN A O 1
ATOM 2186 N N . VAL A 1 278 ? -15.869 3.822 18.402 1.00 94.44 278 VAL A N 1
ATOM 2187 C CA . VAL A 1 278 ? -15.793 3.400 19.814 1.00 94.44 278 VAL A CA 1
ATOM 2188 C C . VAL A 1 278 ? -15.614 4.607 20.740 1.00 94.44 278 VAL A C 1
ATOM 2190 O O . VAL A 1 278 ? -16.299 4.720 21.760 1.00 94.44 278 VAL A O 1
ATOM 2193 N N . ARG A 1 279 ? -14.747 5.557 20.370 1.00 93.12 279 ARG A N 1
ATOM 2194 C CA . ARG A 1 279 ? -14.541 6.804 21.124 1.00 93.12 279 ARG A CA 1
ATOM 2195 C C . ARG A 1 279 ? -15.793 7.672 21.173 1.00 93.12 279 ARG A C 1
ATOM 2197 O O . ARG A 1 279 ? -16.113 8.206 22.235 1.00 93.12 279 ARG A O 1
ATOM 2204 N N . SER A 1 280 ? -16.526 7.788 20.067 1.00 94.00 280 SER A N 1
ATOM 2205 C CA . SER A 1 280 ? -17.804 8.505 20.044 1.00 94.00 280 SER A CA 1
ATOM 2206 C C . SER A 1 280 ? -18.854 7.842 20.943 1.00 94.00 280 SER A C 1
ATOM 2208 O O . SER A 1 280 ? -19.553 8.538 21.679 1.00 94.00 280 SER A O 1
ATOM 2210 N N . GLU A 1 281 ? -18.938 6.508 20.965 1.00 92.81 281 GLU A N 1
ATOM 2211 C CA . GLU A 1 281 ? -19.826 5.796 21.895 1.00 92.81 281 GLU A CA 1
ATOM 2212 C C . GLU A 1 281 ? -19.453 6.028 23.364 1.00 92.81 281 GLU A C 1
ATOM 2214 O O . GLU A 1 281 ? -20.331 6.289 24.191 1.00 92.81 281 GLU A O 1
ATOM 2219 N N . LEU A 1 282 ? -18.159 5.984 23.693 1.00 91.12 282 LEU A N 1
ATOM 2220 C CA . LEU A 1 282 ? -17.664 6.289 25.037 1.00 91.12 282 LEU A CA 1
ATOM 2221 C C . LEU A 1 282 ? -18.020 7.719 25.458 1.00 91.12 282 LEU A C 1
ATOM 2223 O O . LEU A 1 282 ? -18.508 7.930 26.571 1.00 91.12 282 LEU A O 1
ATOM 2227 N N . GLN A 1 283 ? -17.834 8.694 24.565 1.00 90.69 283 GLN A N 1
ATOM 2228 C CA . GLN A 1 283 ? -18.182 10.090 24.821 1.00 90.69 283 GLN A CA 1
ATOM 2229 C C . GLN A 1 283 ? -19.686 10.268 25.065 1.00 90.69 283 GLN A C 1
ATOM 2231 O O . GLN A 1 283 ? -20.071 10.989 25.987 1.00 90.69 283 GLN A O 1
ATOM 2236 N N . ASN A 1 284 ? -20.538 9.570 24.310 1.00 90.19 284 ASN A N 1
ATOM 2237 C CA . ASN A 1 284 ? -21.988 9.601 24.511 1.00 90.19 284 ASN A CA 1
ATOM 2238 C C . ASN A 1 284 ? -22.389 9.048 25.887 1.00 90.19 284 ASN A C 1
ATOM 2240 O O . ASN A 1 284 ? -23.212 9.652 26.576 1.00 90.19 284 ASN A O 1
ATOM 2244 N N . ILE A 1 285 ? -21.778 7.943 26.330 1.00 87.19 285 ILE A N 1
ATOM 2245 C CA . ILE A 1 285 ? -22.033 7.378 27.666 1.00 87.19 285 ILE A CA 1
ATOM 2246 C C . ILE A 1 285 ? -21.605 8.362 28.765 1.00 87.19 285 ILE A C 1
ATOM 2248 O O . ILE A 1 285 ? -22.334 8.557 29.739 1.00 87.19 285 ILE A O 1
ATOM 2252 N N . LEU A 1 286 ? -20.452 9.020 28.600 1.00 81.62 286 LEU A N 1
ATOM 2253 C CA . LEU A 1 286 ? -19.972 10.040 29.536 1.00 81.62 286 LEU A CA 1
ATOM 2254 C C . LEU A 1 286 ? -20.910 11.257 29.582 1.00 81.62 286 LEU A C 1
ATOM 2256 O O . LEU A 1 286 ? -21.222 11.748 30.665 1.00 81.62 286 LEU A O 1
ATOM 2260 N N . TYR A 1 287 ? -21.425 11.701 28.437 1.00 80.69 287 TYR A N 1
ATOM 2261 C CA . TYR A 1 287 ? -22.364 12.821 28.360 1.00 80.69 287 TYR A CA 1
ATOM 2262 C C . TYR A 1 287 ? -23.721 12.510 29.016 1.00 80.69 287 TYR A C 1
ATOM 2264 O O . TYR A 1 287 ? -24.258 13.327 29.764 1.00 80.69 287 TYR A O 1
ATOM 2272 N N . MET A 1 288 ? -24.254 11.299 28.818 1.00 72.62 288 MET A N 1
ATOM 2273 C CA . MET A 1 288 ? -25.479 10.851 29.498 1.00 72.62 288 MET A CA 1
ATOM 2274 C C . MET A 1 288 ? -25.308 10.783 31.022 1.00 72.62 288 MET A C 1
ATOM 2276 O O . MET A 1 288 ? -26.262 11.016 31.767 1.00 72.62 288 MET A O 1
ATOM 2280 N N . SER A 1 289 ? -24.092 10.486 31.492 1.00 64.38 289 SER A N 1
ATOM 2281 C CA . SER A 1 289 ? -23.789 10.432 32.923 1.00 64.38 289 SER A CA 1
ATOM 2282 C C . SER A 1 289 ? -23.702 11.810 33.593 1.00 64.38 289 SER A C 1
ATOM 2284 O O . SER A 1 289 ? -23.955 11.894 34.789 1.00 64.38 289 SER A O 1
ATOM 2286 N N . SER A 1 290 ? -23.409 12.884 32.846 1.00 60.31 290 SER A N 1
ATOM 2287 C CA . SER A 1 290 ? -23.291 14.250 33.384 1.00 60.31 290 SER A CA 1
ATOM 2288 C C . SER A 1 290 ? -24.590 15.065 33.362 1.00 60.31 290 SER A C 1
ATOM 2290 O O . SER A 1 290 ? -24.704 16.024 34.113 1.00 60.31 290 SER A O 1
ATOM 2292 N N . HIS A 1 291 ? -25.574 14.691 32.536 1.00 57.31 291 HIS A N 1
ATOM 2293 C CA . HIS A 1 291 ? -26.874 15.383 32.427 1.00 57.31 291 HIS A CA 1
ATOM 2294 C C . HIS A 1 291 ? -28.007 14.697 33.214 1.00 57.31 291 HIS A C 1
ATOM 2296 O O . HIS A 1 291 ? -29.166 15.084 33.096 1.00 57.31 291 HIS A O 1
ATOM 2302 N N . SER A 1 292 ? -27.682 13.659 33.993 1.00 50.28 292 SER A N 1
ATOM 2303 C CA . SER A 1 292 ? -28.634 12.951 34.867 1.00 50.28 292 SER A CA 1
ATOM 2304 C C . SER A 1 292 ? -28.532 13.364 36.348 1.00 50.28 292 SER A C 1
ATOM 2306 O O . SER A 1 292 ? -29.195 12.753 37.187 1.00 50.28 292 SER A O 1
ATOM 2308 N N . THR A 1 293 ? -27.691 14.354 36.667 1.00 40.31 293 THR A N 1
ATOM 2309 C CA . THR A 1 293 ? -27.592 15.051 37.968 1.00 40.31 293 THR A CA 1
ATOM 2310 C C . THR A 1 293 ? -28.348 16.362 37.925 1.00 40.31 293 THR A C 1
ATOM 2312 O O . THR A 1 293 ? -29.054 16.646 38.914 1.00 40.31 293 THR A O 1
#

Secondary structure (DSSP, 8-state):
-HHHHHHHHHHHHHHHHHHHHHHHHHHHHHHHHHHHHHHHHHHHHHHHHHHHHHHHHHHHHHHHHHHHHHHHHHHHHHHHHHHHHHHHS-HHHHHHHHHHHHHHHHTT---EEEETTTS-B--GGGHHHHHHHHGGGGGPEEES-HHHHHHHHHHHHHTT-----EEETTT--PPP-PPP--TTEEEGGGG-B--GGGHHHHHHHHTTEEEESSHHHHHHHHHHH--EEE-TT--EE-TTS-EE-----GGG-HHHHHHHHHHHHHHHHHHHHHHHHHHHHHHHHHHHHHS--

Foldseek 3Di:
DVVVVVVVVVVVVVVVVVVVVVVVVVVVVVVVVVVVVVVVVVVVVVVVVVVVLVVLLVVLVVVLVVLVVVLVVLVVLLVVLVVLLLVLDDVLLSLLQVLLVVCCVVVVQDFWPAALLLQKDFDLLQLQVLCLQQPCSSSAIEGQAPVSVVVSVVSCVVVVRGDHHYDHLVPAAQDDADDDPDPFKAQPLVRMDGDPSCCRSSSNRGRLEIEGCDVVRQQVCLQPRVGWYAYSQGWIAHVVRDTDDDHDDSVSRSSVSSVSSVVSVVVSVVSVVVSVVSVVVSVVSVVVVVVVD

Sequence (293 aa):
ENLLKDEIGKLERDLAAQTEHVKVREAEITALEAQISGYRMGFNRHKAKRDELHDKRKSLWGTESELNAEIERLKAEVVKAEKALDHATPGDIRRGISCVRRICRDYNISGVYGSIIELLECDENLFTAVEVTAGNSLFHVVVENDEISTQVIRHLNAEKGGRVTFIPLNRVKAPHVTYPKSSDVIPLLKKLKYSSNYDQAFGQVFARTVICRDLDVATRVARSDGLDCITVEGDQVSKKGGMTGGFYDKRRSKLKLMNVIRQNAMAITAKENELQNVRSELQNILYMSSHST

Organism: Ambrosia artemisiifolia (NCBI:txid4212)

Radius of gyration: 39.88 Å; chains: 1; bounding box: 99×45×122 Å